Protein 2H3L (pdb70)

Sequence (201 aa):
GSHMGHELAKQEIRVRVEKDPELGFSISGGVGGRGNPFRPDDDGIFVTRVQPEGPASKLLQPGDKIIQANGYSFINIEHGQAVSLLKTFQNTVELIIVREVSSGHELAKQEIRVRVEKDPELGFSISGGVGGRGNPFRPDDDGIFVTRVQPEGPASKLLQPGDKIIQANGYSFINIEHGQAVSLLKTFQNTVELIIVREVS

GO terms:
  GO:0005604 basement membrane (C, TAS)
  GO:0005886 plasma membrane (C, TAS)
  GO:0005515 protein binding (F, IPI)
  GO:0005886 plasma membrane (C, IDA)
  GO:0030054 cell junction (C, IDA)
  GO:0005634 nucleus (C, IDA)
  GO:0005737 cytoplasm (C, IDA)
  GO:0016323 basolateral plasma membrane (C, IDA)
  GO:0030056 hemidesmosome (C, IDA)
  GO:0005176 ErbB-2 class receptor binding (F, TAS)
  GO:0045616 regulation of keratinocyte differentiation (P, IMP)
  GO:0032495 response to muramyl dipeptide (P, IMP)
  GO:0032496 response to lipopolysaccharide (P, IMP)
  GO:0070433 negative regulation of nucleotide-binding oligomerization domain containing 2 signaling pathway (P, IMP)
  GO:0071356 cellular response to tumor necrosis factor (P, IMP)
  GO:0005102 signaling receptor binding (F, IPI)

Radius of gyration: 23.2 Å; Cα contacts (8 Å, |Δi|>4): 445; chains: 2; bounding box: 39×53×65 Å

Structure (mmCIF, N/CA/C/O backbone):
data_2H3L
#
_entry.id   2H3L
#
_cell.length_a   38.864
_cell.length_b   44.032
_cell.length_c   57.265
_cell.angle_alpha   90.00
_cell.angle_beta   106.18
_cell.angle_gamma   90.00
#
_symmetry.space_group_name_H-M   'P 1 21 1'
#
loop_
_entity.id
_entity.type
_entity.pdbx_description
1 polymer 'LAP2 protein'
2 water water
#
loop_
_atom_site.group_PDB
_atom_site.id
_atom_site.type_symbol
_atom_site.label_atom_id
_atom_site.label_alt_id
_atom_site.label_comp_id
_atom_site.label_asym_id
_atom_site.label_entity_id
_atom_site.label_seq_id
_atom_site.pdbx_PDB_ins_code
_atom_site.Cartn_x
_atom_site.Cartn_y
_atom_site.Cartn_z
_atom_site.occupancy
_atom_site.B_iso_or_equiv
_atom_site.auth_seq_id
_atom_site.auth_comp_id
_atom_site.auth_asym_id
_atom_site.auth_atom_id
_atom_site.pdbx_PDB_model_num
ATOM 1 N N . GLY A 1 1 ? -8.269 1.925 5.441 1.00 29.22 1310 GLY A N 1
ATOM 2 C CA . GLY A 1 1 ? -7.893 1.351 6.769 1.00 25.64 1310 GLY A CA 1
ATOM 3 C C . GLY A 1 1 ? -6.698 0.424 6.687 1.00 20.80 1310 GLY A C 1
ATOM 4 O O . GLY A 1 1 ? -6.066 0.299 5.639 1.00 23.37 1310 GLY A O 1
ATOM 5 N N . SER A 1 2 ? -6.385 -0.229 7.800 1.00 17.26 1311 SER A N 1
ATOM 6 C CA . SER A 1 2 ? -5.229 -1.112 7.864 1.00 15.31 1311 SER A CA 1
ATOM 7 C C . SER A 1 2 ? -5.372 -2.332 6.977 1.00 14.64 1311 SER A C 1
ATOM 8 O O . SER A 1 2 ? -4.366 -2.855 6.477 1.00 17.38 1311 SER A O 1
ATOM 11 N N . HIS A 1 3 ? -6.612 -2.790 6.827 1.00 12.88 1312 HIS A N 1
ATOM 12 C CA . HIS A 1 3 ? -6.946 -3.948 6.060 1.00 10.16 1312 HIS A CA 1
ATOM 13 C C . HIS A 1 3 ? -7.817 -3.582 4.834 1.00 12.52 1312 HIS A C 1
ATOM 14 O O . HIS A 1 3 ? -8.703 -2.738 4.946 1.00 14.36 1312 HIS A O 1
ATOM 21 N N . MET A 1 4 ? -7.559 -4.192 3.679 1.00 11.89 1313 MET A N 1
ATOM 22 C CA . MET A 1 4 ? -8.270 -3.894 2.450 1.00 10.66 1313 MET A CA 1
ATOM 23 C C . MET A 1 4 ? -9.650 -4.506 2.438 1.00 8.14 1313 MET A C 1
ATOM 24 O O . MET A 1 4 ? -9.826 -5.719 2.322 1.00 9.17 1313 MET A O 1
ATOM 29 N N . GLY A 1 5 ? -10.652 -3.646 2.558 1.00 8.93 1314 GLY A N 1
ATOM 30 C CA . GLY A 1 5 ? -12.031 -4.079 2.408 1.00 8.77 1314 GLY A CA 1
ATOM 31 C C . GLY A 1 5 ? -12.656 -4.736 3.614 1.00 7.94 1314 GLY A C 1
ATOM 32 O O . GLY A 1 5 ? -13.777 -5.212 3.519 1.00 8.71 1314 GLY A O 1
ATOM 33 N N . HIS A 1 6 ? -11.933 -4.838 4.724 1.00 7.61 1315 HIS A N 1
ATOM 34 C CA . HIS A 1 6 ? -12.495 -5.407 5.919 1.00 7.70 1315 HIS A CA 1
ATOM 35 C C . HIS A 1 6 ? -11.810 -4.790 7.134 1.00 7.47 1315 HIS A C 1
ATOM 36 O O . HIS A 1 6 ? -10.744 -4.179 7.021 1.00 8.00 1315 HIS A O 1
ATOM 43 N N . GLU A 1 7 ? -12.457 -4.935 8.286 1.00 8.27 1316 GLU A N 1
ATOM 44 C CA . GLU A 1 7 ? -11.934 -4.510 9.562 1.00 8.19 1316 GLU A CA 1
ATOM 45 C C . GLU A 1 7 ? -12.008 -5.677 10.516 1.00 7.36 1316 GLU A C 1
ATOM 46 O O . GLU A 1 7 ? -13.041 -6.325 10.627 1.00 8.22 1316 GLU A O 1
ATOM 52 N N . LEU A 1 8 ? -10.900 -5.970 11.185 1.00 8.08 1317 LEU A N 1
ATOM 53 C CA . LEU A 1 8 ? -10.888 -7.040 12.170 1.00 8.98 1317 LEU A CA 1
ATOM 54 C C . LEU A 1 8 ? -11.781 -6.687 13.358 1.00 8.08 1317 LEU A C 1
ATOM 55 O O . LEU A 1 8 ? -11.958 -5.514 13.717 1.00 8.54 1317 LEU A O 1
ATOM 60 N N . ALA A 1 9 ? -12.328 -7.720 13.981 1.00 8.61 1318 ALA A N 1
ATOM 61 C CA . ALA A 1 9 ? -13.000 -7.575 15.269 1.00 8.26 1318 ALA A CA 1
ATOM 62 C C . ALA A 1 9 ? -12.043 -6.967 16.288 1.00 8.79 1318 ALA A C 1
ATOM 63 O O . ALA A 1 9 ? -10.826 -7.152 16.228 1.00 9.36 1318 ALA A O 1
ATOM 65 N N . LYS A 1 10 ? -12.618 -6.279 17.263 1.00 9.42 1319 LYS A N 1
ATOM 66 C CA . LYS A 1 10 ? -11.862 -5.601 18.322 1.00 11.40 1319 LYS A CA 1
ATOM 67 C C . LYS A 1 10 ? -12.389 -6.038 19.674 1.00 10.28 1319 LYS A C 1
ATOM 68 O O . LYS A 1 10 ? -13.611 -6.144 19.866 1.00 13.36 1319 LYS A O 1
ATOM 74 N N . GLN A 1 11 ? -11.485 -6.285 20.617 1.00 9.30 1320 GLN A N 1
ATOM 75 C CA . GLN A 1 11 ? -11.853 -6.551 22.000 1.00 8.92 1320 GLN A CA 1
ATOM 76 C C . GLN A 1 11 ? -11.135 -5.562 22.912 1.00 8.62 1320 GLN A C 1
ATOM 77 O O . GLN A 1 11 ? -9.928 -5.390 22.820 1.00 9.23 1320 GLN A O 1
ATOM 83 N N . GLU A 1 12 ? -11.877 -4.943 23.831 1.00 8.68 1321 GLU A N 1
ATOM 84 C CA . GLU A 1 12 ? -11.285 -4.124 24.883 1.00 9.20 1321 GLU A CA 1
ATOM 85 C C . GLU A 1 12 ? -10.995 -5.050 26.067 1.00 9.16 1321 GLU A C 1
ATOM 86 O O . GLU A 1 12 ? -11.861 -5.825 26.490 1.00 11.40 1321 GLU A O 1
ATOM 92 N N . ILE A 1 13 ? -9.779 -4.969 26.593 1.00 9.90 1322 ILE A N 1
ATOM 93 C CA . ILE A 1 13 ? -9.315 -5.847 27.654 1.00 10.08 1322 ILE A CA 1
ATOM 94 C C . ILE A 1 13 ? -8.627 -4.994 28.708 1.00 11.00 1322 ILE A C 1
ATOM 95 O O . ILE A 1 13 ? -7.857 -4.069 28.395 1.00 11.64 1322 ILE A O 1
ATOM 100 N N . ARG A 1 14 ? -8.888 -5.312 29.977 1.00 11.91 1323 ARG A N 1
ATOM 101 C CA . ARG A 1 14 ? -8.192 -4.697 31.103 1.00 11.90 1323 ARG A CA 1
ATOM 102 C C . ARG A 1 14 ? -7.133 -5.687 31.617 1.00 12.08 1323 ARG A C 1
ATOM 103 O O . ARG A 1 14 ? -7.439 -6.839 31.920 1.00 14.20 1323 ARG A O 1
ATOM 111 N N . VAL A 1 15 ? -5.886 -5.221 31.716 1.00 12.07 1324 VAL A N 1
ATOM 112 C CA . VAL A 1 15 ? -4.779 -6.028 32.262 1.00 13.29 1324 VAL A CA 1
ATOM 113 C C . VAL A 1 15 ? -3.971 -5.193 33.237 1.00 12.85 1324 VAL A C 1
ATOM 114 O O . VAL A 1 15 ? -3.930 -3.973 33.156 1.00 14.43 1324 VAL A O 1
ATOM 118 N N . ARG A 1 16 ? -3.320 -5.881 34.171 1.00 13.20 1325 ARG A N 1
ATOM 119 C CA . ARG A 1 16 ? -2.443 -5.267 35.152 1.00 14.58 1325 ARG A CA 1
ATOM 120 C C . ARG A 1 16 ? -1.041 -5.817 35.016 1.00 15.69 1325 ARG A C 1
ATOM 121 O O . ARG A 1 16 ? -0.808 -6.998 35.229 1.00 21.20 1325 ARG A O 1
ATOM 129 N N . VAL A 1 17 ? -0.108 -4.941 34.678 1.00 14.51 1326 VAL A N 1
ATOM 130 C CA . VAL A 1 17 ? 1.283 -5.306 34.555 1.00 14.55 1326 VAL A CA 1
ATOM 131 C C . VAL A 1 17 ? 1.990 -4.834 35.817 1.00 16.49 1326 VAL A C 1
ATOM 132 O O . VAL A 1 17 ? 1.857 -3.673 36.201 1.00 19.34 1326 VAL A O 1
ATOM 136 N N . GLU A 1 18 ? 2.735 -5.732 36.449 1.00 17.83 1327 GLU A N 1
ATOM 137 C CA . GLU A 1 18 ? 3.518 -5.402 37.634 1.00 20.31 1327 GLU A CA 1
ATOM 138 C C . GLU A 1 18 ? 4.937 -5.073 37.192 1.00 20.70 1327 GLU A C 1
ATOM 139 O O . GLU A 1 18 ? 5.715 -5.983 36.860 1.00 22.06 1327 GLU A O 1
ATOM 145 N N . LYS A 1 19 ? 5.282 -3.785 37.190 1.00 22.55 1328 LYS A N 1
ATOM 146 C CA . LYS A 1 19 ? 6.614 -3.343 36.760 1.00 22.11 1328 LYS A CA 1
ATOM 147 C C . LYS A 1 19 ? 7.679 -3.962 37.670 1.00 23.22 1328 LYS A C 1
ATOM 148 O O . LYS A 1 19 ? 7.476 -4.073 38.875 1.00 26.97 1328 LYS A O 1
ATOM 154 N N . ASP A 1 20 ? 8.810 -4.375 37.098 1.00 23.20 1329 ASP A N 1
ATOM 155 C CA . ASP A 1 20 ? 9.744 -5.232 37.840 1.00 25.63 1329 ASP A CA 1
ATOM 156 C C . ASP A 1 20 ? 11.232 -4.831 37.914 1.00 27.24 1329 ASP A C 1
ATOM 157 O O . ASP A 1 20 ? 12.095 -5.709 37.964 1.00 31.53 1329 ASP A O 1
ATOM 162 N N . PRO A 1 21 ? 11.543 -3.522 37.976 1.00 28.44 1330 PRO A N 1
ATOM 163 C CA . PRO A 1 21 ? 10.720 -2.316 37.971 1.00 27.94 1330 PRO A CA 1
ATOM 164 C C . PRO A 1 21 ? 10.459 -1.732 36.572 1.00 27.12 1330 PRO A C 1
ATOM 165 O O . PRO A 1 21 ? 9.987 -0.605 36.468 1.00 27.60 1330 PRO A O 1
ATOM 169 N N . GLU A 1 22 ? 10.775 -2.476 35.515 1.00 28.00 1331 GLU A N 1
ATOM 170 C CA . GLU A 1 22 ? 10.535 -2.004 34.150 1.00 26.28 1331 GLU A CA 1
ATOM 171 C C . GLU A 1 22 ? 9.189 -2.505 33.642 1.00 23.82 1331 GLU A C 1
ATOM 172 O O . GLU A 1 22 ? 8.597 -3.408 34.231 1.00 21.57 1331 GLU A O 1
ATOM 178 N N . LEU A 1 23 ? 8.717 -1.896 32.555 1.00 22.08 1332 LEU A N 1
ATOM 179 C CA . LEU A 1 23 ? 7.405 -2.204 31.972 1.00 19.48 1332 LEU A CA 1
ATOM 180 C C . LEU A 1 23 ? 7.319 -3.618 31.410 1.00 16.95 1332 LEU A C 1
ATOM 181 O O . LEU A 1 23 ? 6.271 -4.264 31.474 1.00 19.13 1332 LEU A O 1
ATOM 186 N N . GLY A 1 24 ? 8.408 -4.073 30.805 1.00 17.18 1333 GLY A N 1
ATOM 187 C CA . GLY A 1 24 ? 8.410 -5.335 30.087 1.00 16.65 1333 GLY A CA 1
ATOM 188 C C . GLY A 1 24 ? 7.787 -5.281 28.700 1.00 15.64 1333 GLY A C 1
ATOM 189 O O . GLY A 1 24 ? 7.517 -6.320 28.105 1.00 15.27 1333 GLY A O 1
ATOM 190 N N . PHE A 1 25 ? 7.558 -4.077 28.176 1.00 14.75 1334 PHE A N 1
ATOM 191 C CA . PHE A 1 25 ? 7.079 -3.910 26.815 1.00 13.10 1334 PHE A CA 1
ATOM 192 C C . PHE A 1 25 ? 7.507 -2.549 26.308 1.00 13.28 1334 PHE A C 1
ATOM 193 O O . PHE A 1 25 ? 7.852 -1.670 27.097 1.00 14.65 1334 PHE A O 1
ATOM 201 N N . SER A 1 26 ? 7.481 -2.406 24.989 1.00 12.48 1335 SER A N 1
ATOM 202 C CA . SER A 1 26 ? 7.807 -1.165 24.307 1.00 13.24 1335 SER A CA 1
ATOM 203 C C . SER A 1 26 ? 6.579 -0.618 23.587 1.00 11.36 1335 SER A C 1
ATOM 204 O O . SER A 1 26 ? 5.709 -1.388 23.210 1.00 10.84 1335 SER A O 1
ATOM 207 N N . ILE A 1 27 ? 6.546 0.697 23.385 1.00 11.63 1336 ILE A N 1
ATOM 208 C CA . ILE A 1 27 ? 5.463 1.351 22.680 1.00 10.45 1336 ILE A CA 1
ATOM 209 C C . ILE A 1 27 ? 5.977 2.234 21.568 1.00 10.55 1336 ILE A C 1
ATOM 210 O O . ILE A 1 27 ? 7.122 2.708 21.577 1.00 13.87 1336 ILE A O 1
ATOM 215 N N . SER A 1 28 ? 5.084 2.496 20.631 1.00 9.37 1337 SER A N 1
ATOM 216 C CA . SER A 1 28 ? 5.299 3.538 19.645 1.00 10.54 1337 SER A CA 1
ATOM 217 C C . SER A 1 28 ? 3.960 4.162 19.333 1.00 9.90 1337 SER A C 1
ATOM 218 O O . SER A 1 28 ? 2.924 3.550 19.498 1.00 15.06 1337 SER A O 1
ATOM 221 N N . GLY A 1 29 ? 3.973 5.386 18.861 1.00 12.34 1338 GLY A N 1
ATOM 222 C CA . GLY A 1 29 ? 2.772 5.987 18.310 1.00 11.72 1338 GLY A CA 1
ATOM 223 C C . GLY A 1 29 ? 2.643 7.419 18.673 1.00 14.20 1338 GLY A C 1
ATOM 224 O O . GLY A 1 29 ? 3.652 8.113 18.670 1.00 14.30 1338 GLY A O 1
ATOM 225 N N . GLY A 1 30 ? 1.418 7.867 18.958 1.00 12.80 1339 GLY A N 1
ATOM 226 C CA . GLY A 1 30 ? 1.185 9.229 19.410 1.00 14.57 1339 GLY A CA 1
ATOM 227 C C . GLY A 1 30 ? 0.800 10.207 18.321 1.00 13.78 1339 GLY A C 1
ATOM 228 O O . GLY A 1 30 ? 1.146 10.043 17.141 1.00 16.69 1339 GLY A O 1
ATOM 229 N N . VAL A 1 31 ? 0.063 11.238 18.732 1.00 14.01 1340 VAL A N 1
ATOM 230 C CA . VAL A 1 31 ? -0.307 12.315 17.810 1.00 15.18 1340 VAL A CA 1
ATOM 231 C C . VAL A 1 31 ? 0.944 13.023 17.322 1.00 16.93 1340 VAL A C 1
ATOM 232 O O . VAL A 1 31 ? 1.750 13.425 18.151 1.00 19.58 1340 VAL A O 1
ATOM 236 N N . GLY A 1 32 ? 1.113 13.134 15.995 1.00 18.08 1341 GLY A N 1
ATOM 237 C CA . GLY A 1 32 ? 2.328 13.676 15.390 1.00 17.67 1341 GLY A CA 1
ATOM 238 C C . GLY A 1 32 ? 3.548 12.855 15.767 1.00 17.87 1341 GLY A C 1
ATOM 239 O O . GLY A 1 32 ? 4.665 13.374 15.755 1.00 20.66 1341 GLY A O 1
ATOM 240 N N . GLY A 1 33 ? 3.337 11.572 16.072 1.00 15.81 1342 GLY A N 1
ATOM 241 C CA . GLY A 1 33 ? 4.349 10.749 16.772 1.00 16.49 1342 GLY A CA 1
ATOM 242 C C . GLY A 1 33 ? 5.145 9.799 15.875 1.00 15.56 1342 GLY A C 1
ATOM 243 O O . GLY A 1 33 ? 5.229 10.014 14.664 1.00 15.70 1342 GLY A O 1
ATOM 244 N N . ARG A 1 34 ? 5.713 8.735 16.462 1.00 13.81 1343 ARG A N 1
ATOM 245 C CA . ARG A 1 34 ? 6.645 7.809 15.780 1.00 12.69 1343 ARG A CA 1
ATOM 246 C C . ARG A 1 34 ? 6.001 6.741 14.920 1.00 11.00 1343 ARG A C 1
ATOM 247 O O . ARG A 1 34 ? 6.706 5.940 14.292 1.00 10.93 1343 ARG A O 1
ATOM 255 N N . GLY A 1 35 ? 4.677 6.730 14.868 1.00 10.90 1344 GLY A N 1
ATOM 256 C CA . GLY A 1 35 ? 3.975 5.812 13.998 1.00 10.49 1344 GLY A CA 1
ATOM 257 C C . GLY A 1 35 ? 3.884 4.406 14.579 1.00 9.20 1344 GLY A C 1
ATOM 258 O O . GLY A 1 35 ? 4.285 4.138 15.715 1.00 9.92 1344 GLY A O 1
ATOM 259 N N . ASN A 1 36 ? 3.313 3.503 13.801 1.00 8.60 1345 ASN A N 1
ATOM 260 C CA . ASN A 1 36 ? 3.224 2.101 14.223 1.00 8.67 1345 ASN A CA 1
ATOM 261 C C . ASN A 1 36 ? 2.991 1.230 12.984 1.00 8.61 1345 ASN A C 1
ATOM 262 O O . ASN A 1 36 ? 2.461 1.716 11.977 1.00 9.36 1345 ASN A O 1
ATOM 267 N N . PRO A 1 37 ? 3.377 -0.047 13.049 1.00 8.40 1346 PRO A N 1
ATOM 268 C CA . PRO A 1 37 ? 3.251 -0.938 11.897 1.00 8.99 1346 PRO A CA 1
ATOM 269 C C . PRO A 1 37 ? 1.964 -1.747 11.811 1.00 9.32 1346 PRO A C 1
ATOM 270 O O . PRO A 1 37 ? 1.878 -2.664 10.981 1.00 11.07 1346 PRO A O 1
ATOM 274 N N . PHE A 1 38 ? 0.979 -1.422 12.655 1.00 8.85 1347 PHE A N 1
ATOM 275 C CA . PHE A 1 38 ? -0.263 -2.205 12.746 1.00 9.33 1347 PHE A CA 1
ATOM 276 C C . PHE A 1 38 ? -1.425 -1.517 12.042 1.00 9.78 1347 PHE A C 1
ATOM 277 O O . PHE A 1 38 ? -2.073 -2.098 11.170 1.00 11.59 1347 PHE A O 1
ATOM 285 N N . ARG A 1 39 ? -1.677 -0.276 12.447 1.00 10.29 1348 ARG A N 1
ATOM 286 C CA . ARG A 1 39 ? -2.728 0.590 11.925 1.00 10.46 1348 ARG A CA 1
ATOM 287 C C . ARG A 1 39 ? -2.022 1.916 11.652 1.00 10.32 1348 ARG A C 1
ATOM 288 O O . ARG A 1 39 ? -2.048 2.825 12.486 1.00 9.91 1348 ARG A O 1
ATOM 296 N N . PRO A 1 40 ? -1.299 2.006 10.535 1.00 10.70 1349 PRO A N 1
ATOM 297 C CA . PRO A 1 40 ? -0.352 3.113 10.405 1.00 11.10 1349 PRO A CA 1
ATOM 298 C C . PRO A 1 40 ? -0.976 4.501 10.383 1.00 11.19 1349 PRO A C 1
ATOM 299 O O . PRO A 1 40 ? -0.300 5.474 10.709 1.00 12.38 1349 PRO A O 1
ATOM 303 N N . ASP A 1 41 ? -2.254 4.588 10.008 1.00 11.87 1350 ASP A N 1
ATOM 304 C CA . ASP A 1 41 ? -2.972 5.846 9.962 1.00 13.35 1350 ASP A CA 1
ATOM 305 C C . ASP A 1 41 ? -3.692 6.181 11.265 1.00 12.76 1350 ASP A C 1
ATOM 306 O O . ASP A 1 41 ? -4.384 7.181 11.339 1.00 17.74 1350 ASP A O 1
ATOM 311 N N . ASP A 1 42 ? -3.510 5.346 12.284 1.00 11.24 1351 ASP A N 1
ATOM 312 C CA . ASP A 1 42 ? -4.047 5.545 13.635 1.00 11.41 1351 ASP A CA 1
ATOM 313 C C . ASP A 1 42 ? -2.910 6.125 14.480 1.00 10.61 1351 ASP A C 1
ATOM 314 O O . ASP A 1 42 ? -1.850 5.515 14.584 1.00 10.82 1351 ASP A O 1
ATOM 319 N N . ASP A 1 43 ? -3.132 7.314 15.045 1.00 10.96 1352 ASP A N 1
ATOM 320 C CA . ASP A 1 43 ? -2.119 8.006 15.858 1.00 11.03 1352 ASP A CA 1
ATOM 321 C C . ASP A 1 43 ? -2.070 7.564 17.311 1.00 10.77 1352 ASP A C 1
ATOM 322 O O . ASP A 1 43 ? -1.404 8.191 18.128 1.00 11.85 1352 ASP A O 1
ATOM 327 N N . GLY A 1 44 ? -2.713 6.446 17.621 1.00 10.04 1353 GLY A N 1
ATOM 328 C CA . GLY A 1 44 ? -2.683 5.928 18.974 1.00 10.26 1353 GLY A CA 1
ATOM 329 C C . GLY A 1 44 ? -1.337 5.351 19.403 1.00 8.93 1353 GLY A C 1
ATOM 330 O O . GLY A 1 44 ? -0.339 5.349 18.664 1.00 9.55 1353 GLY A O 1
ATOM 331 N N . ILE A 1 45 ? -1.338 4.855 20.632 1.00 8.52 1354 ILE A N 1
ATOM 332 C CA . ILE A 1 45 ? -0.186 4.250 21.267 1.00 8.44 1354 ILE A CA 1
ATOM 333 C C . ILE A 1 45 ? -0.317 2.738 21.157 1.00 7.61 1354 ILE A C 1
ATOM 334 O O . ILE A 1 45 ? -1.310 2.161 21.596 1.00 8.38 1354 ILE A O 1
ATOM 339 N N . PHE A 1 46 ? 0.686 2.103 20.555 1.00 7.58 1355 PHE A N 1
ATOM 340 C CA . PHE A 1 46 ? 0.667 0.661 20.298 1.00 7.75 1355 PHE A CA 1
ATOM 341 C C . PHE A 1 46 ? 1.845 -0.011 20.965 1.00 8.25 1355 PHE A C 1
ATOM 342 O O . PHE A 1 46 ? 2.965 0.512 20.974 1.00 8.82 1355 PHE A O 1
ATOM 350 N N . VAL A 1 47 ? 1.593 -1.220 21.472 1.00 8.31 1356 VAL A N 1
ATOM 351 C CA . VAL A 1 47 ? 2.648 -2.110 21.938 1.00 8.58 1356 VAL A CA 1
ATOM 352 C C . VAL A 1 47 ? 3.399 -2.660 20.736 1.00 8.80 1356 VAL A C 1
ATOM 353 O O . VAL A 1 47 ? 2.810 -3.322 19.874 1.00 9.70 1356 VAL A O 1
ATOM 357 N N . THR A 1 48 ? 4.700 -2.382 20.668 1.00 9.67 1357 THR A N 1
ATOM 358 C CA . THR A 1 48 ? 5.521 -2.851 19.543 1.00 10.40 1357 THR A CA 1
ATOM 359 C C . THR A 1 48 ? 6.320 -4.114 19.855 1.00 11.82 1357 THR A C 1
ATOM 360 O O . THR A 1 48 ? 6.655 -4.874 18.949 1.00 14.99 1357 THR A O 1
ATOM 364 N N . ARG A 1 49 ? 6.628 -4.327 21.129 1.00 12.27 1358 ARG A N 1
ATOM 365 C CA . ARG A 1 49 ? 7.451 -5.455 21.573 1.00 13.58 1358 ARG A CA 1
ATOM 366 C C . ARG A 1 49 ? 7.057 -5.815 22.985 1.00 13.15 1358 ARG A C 1
ATOM 367 O O . ARG A 1 49 ? 6.707 -4.935 23.786 1.00 13.63 1358 ARG A O 1
ATOM 375 N N . VAL A 1 50 ? 7.137 -7.104 23.294 1.00 12.76 1359 VAL A N 1
ATOM 376 C CA . VAL A 1 50 ? 6.903 -7.589 24.641 1.00 13.18 1359 VAL A CA 1
ATOM 377 C C . VAL A 1 50 ? 8.139 -8.396 25.032 1.00 15.22 1359 VAL A C 1
ATOM 378 O O . VAL A 1 50 ? 8.551 -9.283 24.282 1.00 16.38 1359 VAL A O 1
ATOM 382 N N . GLN A 1 51 ? 8.733 -8.058 26.177 1.00 15.08 1360 GLN A N 1
ATOM 383 C CA . GLN A 1 51 ? 9.942 -8.737 26.645 1.00 16.45 1360 GLN A CA 1
ATOM 384 C C . GLN A 1 51 ? 9.598 -10.171 26.963 1.00 16.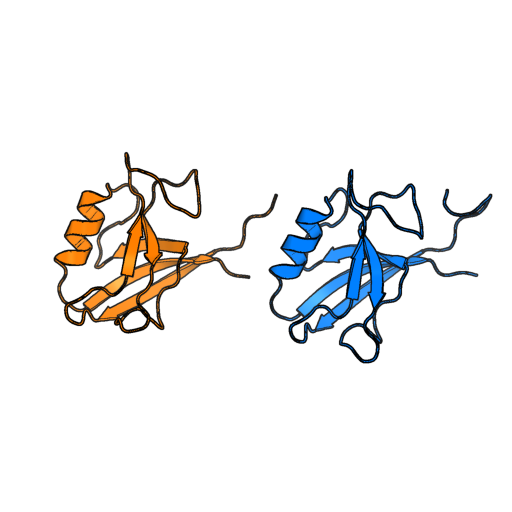95 1360 GLN A C 1
ATOM 385 O O . GLN A 1 51 ? 8.703 -10.424 27.769 1.00 18.44 1360 GLN A O 1
ATOM 391 N N . PRO A 1 52 ? 10.312 -11.130 26.338 1.00 18.54 1361 PRO A N 1
ATOM 392 C CA . PRO A 1 52 ? 10.034 -12.527 26.645 1.00 18.81 1361 PRO A CA 1
ATOM 393 C C . PRO A 1 52 ? 10.364 -12.805 28.109 1.00 17.55 1361 PRO A C 1
ATOM 394 O O . PRO A 1 52 ? 11.321 -12.250 28.654 1.00 18.55 1361 PRO A O 1
ATOM 398 N N . GLU A 1 53 ? 9.543 -13.637 28.742 1.00 20.01 1362 GLU A N 1
ATOM 399 C CA . GLU A 1 53 ? 9.699 -13.991 30.149 1.00 21.17 1362 GLU A CA 1
ATOM 400 C C . GLU A 1 53 ? 9.773 -12.761 31.051 1.00 22.67 1362 GLU A C 1
ATOM 401 O O . GLU A 1 53 ? 10.536 -12.735 32.012 1.00 28.08 1362 GLU A O 1
ATOM 407 N N . GLY A 1 54 ? 8.995 -11.736 30.714 1.00 19.69 1363 GLY A N 1
ATOM 408 C CA . GLY A 1 54 ? 8.903 -10.502 31.498 1.00 19.11 1363 GLY A CA 1
ATOM 409 C C . GLY A 1 54 ? 7.495 -10.301 32.047 1.00 19.45 1363 GLY A C 1
ATOM 410 O O . GLY A 1 54 ? 6.611 -11.131 31.832 1.00 18.05 1363 GLY A O 1
ATOM 411 N N . PRO A 1 55 ? 7.265 -9.186 32.756 1.00 18.97 1364 PRO A N 1
ATOM 412 C CA . PRO A 1 55 ? 5.989 -9.014 33.459 1.00 18.74 1364 PRO A CA 1
ATOM 413 C C . PRO A 1 55 ? 4.749 -8.837 32.555 1.00 16.92 1364 PRO A C 1
ATOM 414 O O . PRO A 1 55 ? 3.630 -8.970 33.033 1.00 19.24 1364 PRO A O 1
ATOM 418 N N . ALA A 1 56 ? 4.936 -8.589 31.264 1.00 15.43 1365 ALA A N 1
ATOM 419 C CA . ALA A 1 56 ? 3.801 -8.461 30.347 1.00 15.18 1365 ALA A CA 1
ATOM 420 C C . ALA A 1 56 ? 3.635 -9.666 29.408 1.00 14.61 1365 ALA A C 1
ATOM 421 O O . ALA A 1 56 ? 2.723 -9.676 28.583 1.00 13.92 1365 ALA A O 1
ATOM 423 N N . SER A 1 57 ? 4.495 -10.678 29.539 1.00 15.14 1366 SER A N 1
ATOM 424 C CA . SER A 1 57 ? 4.535 -11.794 28.584 1.00 16.21 1366 SER A CA 1
ATOM 425 C C . SER A 1 57 ? 3.237 -12.566 28.455 1.00 18.60 1366 SER A C 1
ATOM 426 O O . SER A 1 57 ? 2.931 -13.090 27.380 1.00 21.23 1366 SER A O 1
ATOM 429 N N . LYS A 1 58 ? 2.479 -12.661 29.538 1.00 18.91 1367 LYS A N 1
ATOM 430 C CA . LYS A 1 58 ? 1.217 -13.391 29.491 1.00 19.20 1367 LYS A CA 1
ATOM 431 C C . LYS A 1 58 ? 0.023 -12.487 29.261 1.00 17.41 1367 LYS A C 1
ATOM 432 O O . LYS A 1 58 ? -1.102 -12.969 29.185 1.00 20.37 1367 LYS A O 1
ATOM 438 N N . LEU A 1 59 ? 0.269 -11.188 29.156 1.00 14.72 1368 LEU A N 1
ATOM 439 C CA . LEU A 1 59 ? -0.799 -10.195 29.211 1.00 13.74 1368 LEU A CA 1
ATOM 440 C C . LEU A 1 59 ? -0.963 -9.392 27.930 1.00 12.18 1368 LEU A C 1
ATOM 441 O O . LEU A 1 59 ? -2.094 -9.124 27.514 1.00 13.78 1368 LEU A O 1
ATOM 446 N N . LEU A 1 60 ? 0.152 -8.941 27.350 1.00 11.51 1369 LEU A N 1
ATOM 447 C CA . LEU A 1 60 ? 0.152 -8.077 26.178 1.00 10.69 1369 LEU A CA 1
ATOM 448 C C . LEU A 1 60 ? 0.727 -8.807 24.972 1.00 10.86 1369 LEU A C 1
ATOM 449 O O . LEU A 1 60 ? 1.492 -9.769 25.090 1.00 11.97 1369 LEU A O 1
ATOM 454 N N . GLN A 1 61 ? 0.369 -8.278 23.807 1.00 10.07 1370 GLN A N 1
ATOM 455 C CA . GLN A 1 61 ? 0.878 -8.757 22.538 1.00 10.77 1370 GLN A CA 1
ATOM 456 C C . GLN A 1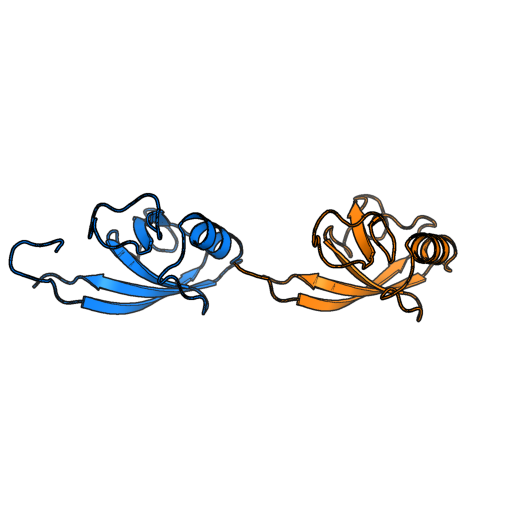 61 ? 1.204 -7.576 21.635 1.00 10.14 1370 GLN A C 1
ATOM 457 O O . GLN A 1 61 ? 0.531 -6.542 21.696 1.00 9.48 1370 GLN A O 1
ATOM 463 N N . PRO A 1 62 ? 2.195 -7.739 20.745 1.00 10.64 1371 PRO A N 1
ATOM 464 C CA . PRO A 1 62 ? 2.422 -6.704 19.755 1.00 9.75 1371 PRO A CA 1
ATOM 465 C C . PRO A 1 62 ? 1.132 -6.383 19.014 1.00 9.36 1371 PRO A C 1
ATOM 466 O O . PRO A 1 62 ? 0.346 -7.277 18.683 1.00 9.82 1371 PRO A O 1
ATOM 470 N N . GLY A 1 63 ? 0.908 -5.095 18.810 1.00 8.52 1372 GLY A N 1
ATOM 471 C CA . GLY A 1 63 ? -0.276 -4.625 18.142 1.00 8.68 1372 GLY A CA 1
ATOM 472 C C . GLY A 1 63 ? -1.375 -4.138 19.043 1.00 8.03 1372 GLY A C 1
ATOM 473 O O . GLY A 1 63 ? -2.316 -3.491 18.584 1.00 8.80 1372 GLY A O 1
ATOM 474 N N . ASP A 1 64 ? -1.294 -4.446 20.336 1.00 8.15 1373 ASP A N 1
ATOM 475 C CA . ASP A 1 64 ? -2.307 -3.974 21.276 1.00 7.53 1373 ASP A CA 1
ATOM 476 C C . ASP A 1 64 ? -2.248 -2.441 21.301 1.00 7.61 1373 ASP A C 1
ATOM 477 O O . ASP A 1 64 ? -1.168 -1.848 21.379 1.00 8.88 1373 ASP A O 1
ATOM 482 N N . LYS A 1 65 ? -3.416 -1.805 21.305 1.00 7.47 1374 LYS A N 1
ATOM 483 C CA . LYS A 1 65 ? -3.503 -0.351 21.382 1.00 7.25 1374 LYS A CA 1
ATOM 484 C C . LYS A 1 65 ? -3.859 0.028 22.813 1.00 7.59 1374 LYS A C 1
ATOM 485 O O . LYS A 1 65 ? -4.872 -0.432 23.338 1.00 8.92 1374 LYS A O 1
ATOM 491 N N . ILE A 1 66 ? -3.036 0.850 23.448 1.00 7.88 1375 ILE A N 1
ATOM 492 C CA . ILE A 1 66 ? -3.310 1.277 24.822 1.00 8.01 1375 ILE A CA 1
ATOM 493 C C . ILE A 1 66 ? -4.207 2.502 24.766 1.00 8.06 1375 ILE A C 1
ATOM 494 O O . ILE A 1 66 ? -3.791 3.543 24.239 1.00 9.12 1375 ILE A O 1
ATOM 499 N N . ILE A 1 67 ? -5.399 2.398 25.355 1.00 8.46 1376 ILE A N 1
ATOM 500 C CA . ILE A 1 67 ? -6.311 3.537 25.408 1.00 9.13 1376 ILE A CA 1
ATOM 501 C C . ILE A 1 67 ? -6.391 4.206 26.766 1.00 9.33 1376 ILE A C 1
ATOM 502 O O . ILE A 1 67 ? -6.817 5.353 26.836 1.00 10.58 1376 ILE A O 1
ATOM 507 N N . GLN A 1 68 ? -5.930 3.538 27.824 1.00 9.48 1377 GLN A N 1
ATOM 508 C CA . GLN A 1 68 ? -5.927 4.127 29.161 1.00 9.89 1377 GLN A CA 1
ATOM 509 C C . GLN A 1 68 ? -4.839 3.417 29.970 1.00 9.33 1377 GLN A C 1
ATOM 510 O O . GLN A 1 68 ? -4.632 2.214 29.818 1.00 9.47 1377 GLN A O 1
ATOM 516 N N . ALA A 1 69 ? -4.160 4.166 30.839 1.00 9.99 1378 ALA A N 1
ATOM 517 C CA . ALA A 1 69 ? -3.139 3.593 31.733 1.00 10.93 1378 ALA A CA 1
ATOM 518 C C . ALA A 1 69 ? -3.257 4.278 33.070 1.00 11.46 1378 ALA A C 1
ATOM 519 O O . ALA A 1 69 ? -3.133 5.503 33.156 1.00 13.15 1378 ALA A O 1
ATOM 521 N N . ASN A 1 70 ? -3.505 3.499 34.112 1.00 12.50 1379 ASN A N 1
ATOM 522 C CA . ASN A 1 70 ? -3.705 4.040 35.456 1.00 14.32 1379 ASN A CA 1
ATOM 523 C C . ASN A 1 70 ? -4.626 5.256 35.487 1.00 13.88 1379 ASN A C 1
ATOM 524 O O . ASN A 1 70 ? -4.391 6.213 36.225 1.00 15.74 1379 ASN A O 1
ATOM 529 N N . GLY A 1 71 ? -5.712 5.190 34.729 1.00 14.21 1380 GLY A N 1
ATOM 530 C CA . GLY A 1 71 ? -6.737 6.233 34.729 1.00 15.14 1380 GLY A CA 1
ATOM 531 C C . GLY A 1 71 ? -6.452 7.444 33.869 1.00 15.24 1380 GLY A C 1
ATOM 532 O O . GLY A 1 71 ? -7.279 8.360 33.806 1.00 15.57 1380 GLY A O 1
ATOM 533 N N . TYR A 1 72 ? -5.299 7.456 33.215 1.00 14.66 1381 TYR A N 1
ATOM 534 C CA . TYR A 1 72 ? -4.935 8.496 32.272 1.00 13.31 1381 TYR A CA 1
ATOM 535 C C . TYR A 1 72 ? -5.344 8.074 30.873 1.00 12.88 1381 TYR A C 1
ATOM 536 O O . TYR A 1 72 ? -5.088 6.944 30.461 1.00 11.39 1381 TYR A O 1
ATOM 545 N N . SER A 1 73 ? -5.912 9.002 30.109 1.00 13.81 1382 SER A N 1
ATOM 546 C CA . SER A 1 73 ? -6.251 8.718 28.694 1.00 13.51 1382 SER A CA 1
ATOM 547 C C . SER A 1 73 ? -5.036 8.735 27.782 1.00 13.12 1382 SER A C 1
ATOM 548 O O . SER A 1 73 ? -4.232 9.676 27.827 1.00 14.54 1382 SER A O 1
ATOM 551 N N . PHE A 1 74 ? -4.942 7.700 26.953 1.00 14.53 1383 PHE A N 1
ATOM 552 C CA . PHE A 1 74 ? -3.895 7.582 25.927 1.00 13.49 1383 PHE A CA 1
ATOM 553 C C . PHE A 1 74 ? -4.477 7.845 24.543 1.00 12.63 1383 PHE A C 1
ATOM 554 O O . PHE A 1 74 ? -3.834 7.592 23.533 1.00 14.40 1383 PHE A O 1
ATOM 562 N N . ILE A 1 75 ? -5.671 8.432 24.498 1.00 14.69 1384 ILE A N 1
ATOM 563 C CA . ILE A 1 75 ? -6.285 8.811 23.219 1.00 15.18 1384 ILE A CA 1
ATOM 564 C C . ILE A 1 75 ? -5.966 10.292 22.947 1.00 16.10 1384 ILE A C 1
ATOM 565 O O . ILE A 1 75 ? -6.174 11.131 23.768 1.00 15.48 1384 ILE A O 1
ATOM 570 N N . ASN A 1 76 ? -5.485 10.637 21.769 1.00 17.37 1385 ASN A N 1
ATOM 571 C CA . ASN A 1 76 ? -4.945 12.008 21.432 1.00 13.73 1385 ASN A CA 1
ATOM 572 C C . ASN A 1 76 ? -3.709 12.392 22.222 1.00 12.39 1385 ASN A C 1
ATOM 573 O O . ASN A 1 76 ? -3.300 13.524 22.217 1.00 20.42 1385 ASN A O 1
ATOM 578 N N . ILE A 1 77 ? -3.049 11.418 22.802 1.00 12.15 1386 ILE A N 1
ATOM 579 C CA . ILE A 1 77 ? -1.841 11.669 23.557 1.00 12.27 1386 ILE A CA 1
ATOM 580 C C . ILE A 1 77 ? -0.635 11.661 22.579 1.00 13.73 1386 ILE A C 1
ATOM 581 O O . ILE A 1 77 ? -0.670 11.013 21.537 1.00 14.89 1386 ILE A O 1
ATOM 586 N N . GLU A 1 78 ? 0.411 12.394 22.934 1.00 15.26 1387 GLU A N 1
ATOM 587 C CA . GLU A 1 78 ? 1.661 12.396 22.188 1.00 15.64 1387 GLU A CA 1
ATOM 588 C C . GLU A 1 78 ? 2.566 11.280 22.700 1.00 14.60 1387 GLU A C 1
ATOM 589 O O . GLU A 1 78 ? 2.415 10.802 23.820 1.00 16.68 1387 GLU A O 1
ATOM 595 N N . HIS A 1 79 ? 3.535 10.905 21.889 1.00 14.56 1388 HIS A N 1
ATOM 596 C CA . HIS A 1 79 ? 4.446 9.838 22.234 1.00 16.19 1388 HIS A CA 1
ATOM 597 C C . HIS A 1 79 ? 5.175 10.185 23.528 1.00 17.26 1388 HIS A C 1
ATOM 598 O O . HIS A 1 79 ? 5.197 9.387 24.443 1.00 18.35 1388 HIS A O 1
ATOM 605 N N . GLY A 1 80 ? 5.771 11.372 23.605 1.00 19.07 1389 GLY A N 1
ATOM 606 C CA . GLY A 1 80 ? 6.550 11.753 24.785 1.00 17.95 1389 GLY A CA 1
ATOM 607 C C . GLY A 1 80 ? 5.746 11.761 26.076 1.00 16.04 1389 GLY A C 1
ATOM 608 O O . GLY A 1 80 ? 6.228 11.344 27.127 1.00 16.30 1389 GLY A O 1
ATOM 609 N N . GLN A 1 81 ? 4.514 12.256 26.002 1.00 16.36 1390 GLN A N 1
ATOM 610 C CA . GLN A 1 81 ? 3.598 12.272 27.145 1.00 16.32 1390 GLN A CA 1
ATOM 611 C C . GLN A 1 81 ? 3.293 10.844 27.633 1.00 14.23 1390 GLN A C 1
ATOM 612 O O . GLN A 1 81 ? 3.263 10.569 28.836 1.00 15.49 1390 GLN A O 1
ATOM 618 N N . ALA A 1 82 ? 3.042 9.946 26.691 1.00 13.09 1391 ALA A N 1
ATOM 619 C CA . ALA A 1 82 ? 2.772 8.546 27.033 1.00 12.58 1391 ALA A CA 1
ATOM 620 C C . ALA A 1 82 ? 3.991 7.908 27.681 1.00 12.85 1391 ALA A C 1
ATOM 621 O O . ALA A 1 82 ? 3.870 7.239 28.693 1.00 13.78 1391 ALA A O 1
ATOM 623 N N . VAL A 1 83 ? 5.165 8.117 27.094 1.00 13.68 1392 VAL A N 1
ATOM 624 C CA . VAL A 1 83 ? 6.393 7.561 27.663 1.00 14.53 1392 VAL A CA 1
ATOM 625 C C . VAL A 1 83 ? 6.628 8.123 29.082 1.00 15.15 1392 VAL A C 1
ATOM 626 O O . VAL A 1 83 ? 6.939 7.370 30.012 1.00 17.39 1392 VAL A O 1
ATOM 630 N N . SER A 1 84 ? 6.483 9.438 29.227 1.00 15.06 1393 SER A N 1
ATOM 631 C CA . SER A 1 84 ? 6.706 10.112 30.514 1.00 16.14 1393 SER A CA 1
ATOM 632 C C . SER A 1 84 ? 5.750 9.602 31.572 1.00 16.24 1393 SER A C 1
ATOM 633 O O . SER A 1 84 ? 6.153 9.319 32.696 1.00 19.62 1393 SER A O 1
ATOM 636 N N . LEU A 1 85 ? 4.483 9.454 31.204 1.00 17.28 1394 LEU A N 1
ATOM 637 C CA . LEU A 1 85 ? 3.501 8.955 32.143 1.00 17.35 1394 LEU A CA 1
ATOM 638 C C . LEU A 1 85 ? 3.810 7.536 32.579 1.00 17.45 1394 LEU A C 1
ATOM 639 O O . LEU A 1 85 ? 3.811 7.236 33.775 1.00 20.22 1394 LEU A O 1
ATOM 644 N N . LEU A 1 86 ? 4.067 6.650 31.619 1.00 17.54 1395 LEU A N 1
ATOM 645 C CA . LEU A 1 86 ? 4.403 5.273 31.963 1.00 18.58 1395 LEU A CA 1
ATOM 646 C C . LEU A 1 86 ? 5.614 5.222 32.898 1.00 18.67 1395 LEU A C 1
ATOM 647 O O . LEU A 1 86 ? 5.655 4.391 33.805 1.00 24.39 1395 LEU A O 1
ATOM 652 N N . LYS A 1 87 ? 6.567 6.125 32.688 1.00 18.73 1396 LYS A N 1
ATOM 653 C CA . LYS A 1 87 ? 7.763 6.189 33.526 1.00 19.55 1396 LYS A CA 1
ATOM 654 C C . LYS A 1 87 ? 7.430 6.586 34.964 1.00 18.65 1396 LYS A C 1
ATOM 655 O O . LYS A 1 87 ? 8.039 6.068 35.906 1.00 21.34 1396 LYS A O 1
ATOM 661 N N . THR A 1 88 ? 6.480 7.498 35.154 1.00 19.56 1397 THR A N 1
ATOM 662 C CA . THR A 1 88 ? 6.152 7.949 36.510 1.00 19.32 1397 THR A CA 1
ATOM 663 C C . THR A 1 88 ? 5.547 6.826 37.343 1.00 19.86 1397 THR A C 1
ATOM 664 O O . THR A 1 88 ? 5.644 6.848 38.565 1.00 25.93 1397 THR A O 1
ATOM 668 N N . PHE A 1 89 ? 4.934 5.845 36.678 1.00 18.91 1398 PHE A N 1
ATOM 669 C CA . PHE A 1 89 ? 4.264 4.766 37.382 1.00 19.69 1398 PHE A CA 1
ATOM 670 C C . PHE A 1 89 ? 5.277 3.858 38.115 1.00 21.60 1398 PHE A C 1
ATOM 671 O O . PHE A 1 89 ? 6.199 3.310 37.505 1.00 23.06 1398 PHE A O 1
ATOM 679 N N . GLN A 1 90 ? 5.065 3.657 39.410 1.00 25.78 1399 GLN A N 1
ATOM 680 C CA . GLN A 1 90 ? 6.059 2.980 40.254 1.00 27.35 1399 GLN A CA 1
ATOM 681 C C . GLN A 1 90 ? 6.005 1.441 40.233 1.00 29.23 1399 GLN A C 1
ATOM 682 O O . GLN A 1 90 ? 7.052 0.778 40.163 1.00 32.89 1399 GLN A O 1
ATOM 688 N N . ASN A 1 91 ? 4.800 0.878 40.316 1.00 26.27 1400 ASN A N 1
ATOM 689 C CA . ASN A 1 91 ? 4.625 -0.578 40.384 1.00 25.41 1400 ASN A CA 1
ATOM 690 C C . ASN A 1 91 ? 3.552 -1.090 39.422 1.00 22.16 1400 ASN A C 1
ATOM 691 O O . ASN A 1 91 ? 3.870 -1.445 38.286 1.00 25.39 1400 ASN A O 1
ATOM 696 N N . THR A 1 92 ? 2.289 -1.135 39.838 1.00 20.45 1401 THR A N 1
ATOM 697 C CA . THR A 1 92 ? 1.262 -1.690 38.971 1.00 17.65 1401 THR A CA 1
ATOM 698 C C . THR A 1 92 ? 0.804 -0.671 37.944 1.00 16.70 1401 THR A C 1
ATOM 699 O O . THR A 1 92 ? 0.630 0.513 38.241 1.00 19.19 1401 THR A O 1
ATOM 703 N N . VAL A 1 93 ? 0.634 -1.154 36.723 1.00 14.85 1402 VAL A N 1
ATOM 704 C CA . VAL A 1 93 ? 0.073 -0.362 35.651 1.00 15.92 1402 VAL A CA 1
ATOM 705 C C . VAL A 1 93 ? -1.153 -1.104 35.140 1.00 13.46 1402 VAL A C 1
ATOM 706 O O . VAL A 1 93 ? -1.044 -2.204 34.589 1.00 14.82 1402 VAL A O 1
ATOM 710 N N . GLU A 1 94 ? -2.321 -0.510 35.374 1.00 12.41 1403 GLU A N 1
ATOM 711 C CA . GLU A 1 94 ? -3.564 -1.051 34.869 1.00 12.25 1403 GLU A CA 1
ATOM 712 C C . GLU A 1 94 ? -3.838 -0.436 33.507 1.00 11.22 1403 GLU A C 1
ATOM 713 O O . GLU A 1 94 ? -4.052 0.774 33.384 1.00 12.66 1403 GLU A O 1
ATOM 719 N N . LEU A 1 95 ? -3.813 -1.272 32.477 1.00 10.05 1404 LEU A N 1
ATOM 720 C CA . LEU A 1 95 ? -4.006 -0.840 31.114 1.00 9.72 1404 LEU A CA 1
ATOM 721 C C . LEU A 1 95 ? -5.369 -1.263 30.635 1.00 10.15 1404 LEU A C 1
ATOM 722 O O . LEU A 1 95 ? -5.819 -2.368 30.914 1.00 12.64 1404 LEU A O 1
ATOM 727 N N . ILE A 1 96 ? -6.002 -0.393 29.855 1.00 9.58 1405 ILE A N 1
ATOM 728 C CA . ILE A 1 96 ? -7.125 -0.772 29.002 1.00 9.32 1405 ILE A CA 1
ATOM 729 C C . ILE A 1 96 ? -6.555 -0.760 27.593 1.00 8.65 1405 ILE A C 1
ATOM 730 O O . ILE A 1 96 ? -6.020 0.257 27.135 1.00 8.96 1405 ILE A O 1
ATOM 735 N N . ILE A 1 97 ? -6.638 -1.919 26.942 1.00 8.95 1406 ILE A N 1
ATOM 736 C CA . ILE A 1 97 ? -6.139 -2.094 25.584 1.00 8.62 1406 ILE A CA 1
ATOM 737 C C . ILE A 1 97 ? -7.282 -2.463 24.651 1.00 8.66 1406 ILE A C 1
ATOM 738 O O . ILE A 1 97 ? -8.300 -3.033 25.072 1.00 9.82 1406 ILE A O 1
ATOM 743 N N . VAL A 1 98 ? -7.055 -2.188 23.369 1.00 8.60 1407 VAL A N 1
ATOM 744 C CA . VAL A 1 98 ? -7.899 -2.693 22.293 1.00 9.24 1407 VAL A CA 1
ATOM 745 C C . VAL A 1 98 ? -7.030 -3.646 21.480 1.00 8.56 1407 VAL A C 1
ATOM 746 O O . VAL A 1 98 ? -5.981 -3.248 20.950 1.00 9.53 1407 VAL A O 1
ATOM 750 N N . ARG A 1 99 ? -7.485 -4.889 21.403 1.00 8.80 1408 ARG A N 1
ATOM 751 C CA . ARG A 1 99 ? -6.788 -5.945 20.692 1.00 8.97 1408 ARG A CA 1
ATOM 752 C C . ARG A 1 99 ? -7.627 -6.363 19.501 1.00 9.07 1408 ARG A C 1
ATOM 753 O O . ARG A 1 99 ? -8.821 -6.625 19.647 1.00 10.13 1408 ARG A O 1
ATOM 761 N N . GLU A 1 100 ? -7.033 -6.395 18.310 1.00 9.61 1409 GLU A N 1
ATOM 762 C CA . GLU A 1 100 ? -7.731 -6.902 17.130 1.00 9.86 1409 GLU A CA 1
ATOM 763 C C . GLU A 1 100 ? -7.630 -8.417 17.161 1.00 9.79 1409 GLU A C 1
ATOM 764 O O . GLU A 1 100 ? -6.579 -8.986 17.439 1.00 12.15 1409 GLU A O 1
ATOM 770 N N . VAL A 1 101 ? -8.754 -9.055 16.874 1.00 8.91 1410 VAL A N 1
ATOM 771 C CA . VAL A 1 101 ? -8.876 -10.497 16.929 1.00 9.90 1410 VAL A CA 1
ATOM 772 C C . VAL A 1 101 ? -9.301 -10.989 15.552 1.00 9.45 1410 VAL A C 1
ATOM 773 O O . VAL A 1 101 ? -10.426 -10.803 15.136 1.00 13.27 1410 VAL A O 1
ATOM 777 N N . SER A 1 102 ? -8.389 -11.625 14.847 1.00 12.21 1411 SER A N 1
ATOM 778 C CA . SER A 1 102 ? -8.726 -12.216 13.564 1.00 12.44 1411 SER A CA 1
ATOM 779 C C . SER A 1 102 ? -9.653 -13.383 13.766 1.00 11.55 1411 SER A C 1
ATOM 780 O O . SER A 1 102 ? -9.621 -14.099 14.760 1.00 15.86 1411 SER A O 1
ATOM 783 N N . SER A 1 103 ? -10.469 -13.523 12.731 1.00 14.01 1412 SER A N 1
ATOM 784 C CA . SER A 1 103 ? -11.610 -14.364 12.617 1.00 16.02 1412 SER A CA 1
ATOM 785 C C . SER A 1 103 ? -11.135 -15.740 12.197 1.00 20.28 1412 SER A C 1
ATOM 786 O O . SER A 1 103 ? -9.974 -15.976 11.792 1.00 24.32 1412 SER A O 1
ATOM 790 N N . GLY B 1 5 ? 1.762 18.263 29.963 1.00 23.35 1314 GLY B N 1
ATOM 791 C CA . GLY B 1 5 ? 0.318 17.877 29.970 1.00 21.84 1314 GLY B CA 1
ATOM 792 C C . GLY B 1 5 ? -0.142 17.023 31.140 1.00 18.81 1314 GLY B C 1
ATOM 793 O O . GLY B 1 5 ? -1.238 16.447 31.081 1.00 19.70 1314 GLY B O 1
ATOM 794 N N . HIS B 1 6 ? 0.675 16.970 32.201 1.00 17.71 1315 HIS B N 1
ATOM 795 C CA . HIS B 1 6 ? 0.429 16.132 33.364 1.00 17.72 1315 HIS B CA 1
ATOM 796 C C . HIS B 1 6 ? 1.055 16.778 34.579 1.00 17.70 1315 HIS B C 1
ATOM 797 O O . HIS B 1 6 ? 2.190 17.245 34.518 1.00 20.69 1315 HIS B O 1
ATOM 804 N N . GLU B 1 7 ? 0.316 16.831 35.677 1.00 13.25 1316 GLU B N 1
ATOM 805 C CA . GLU B 1 7 ? 0.867 17.264 36.954 1.00 13.52 1316 GLU B CA 1
ATOM 806 C C . GLU B 1 7 ? 0.672 16.139 37.937 1.00 10.59 1316 GLU B C 1
ATOM 807 O O . GLU B 1 7 ? -0.421 15.587 38.054 1.00 11.07 1316 GLU B O 1
ATOM 813 N N . LEU B 1 8 ? 1.750 15.770 38.624 1.00 11.31 1317 LEU B N 1
ATOM 814 C CA . LEU B 1 8 ? 1.680 14.738 39.620 1.00 10.16 1317 LEU B CA 1
ATOM 815 C C . LEU B 1 8 ? 0.789 15.149 40.780 1.00 8.45 1317 LEU B C 1
ATOM 816 O O . LEU B 1 8 ? 0.673 16.332 41.110 1.00 9.33 1317 LEU B O 1
ATOM 821 N N . ALA B 1 9 ? 0.196 14.162 41.434 1.00 8.24 1318 ALA B N 1
ATOM 822 C CA . ALA B 1 9 ? -0.422 14.355 42.725 1.00 7.60 1318 ALA B CA 1
ATOM 823 C C . ALA B 1 9 ? 0.605 14.873 43.725 1.00 7.81 1318 ALA B C 1
ATOM 824 O O . ALA B 1 9 ? 1.813 14.669 43.567 1.00 8.46 1318 ALA B O 1
ATOM 826 N N . LYS B 1 10 ? 0.102 15.487 44.785 1.00 8.16 1319 LYS B N 1
ATOM 827 C CA . LYS B 1 10 ? 0.968 16.014 45.832 1.00 8.89 1319 LYS B CA 1
ATOM 828 C C . LYS B 1 10 ? 0.282 15.832 47.175 1.00 8.21 1319 LYS B C 1
ATOM 829 O O . LYS B 1 10 ? -0.961 15.806 47.256 1.00 11.35 1319 LYS B O 1
ATOM 835 N N . GLN B 1 11 ? 1.077 15.728 48.233 1.00 6.76 1320 GLN B N 1
ATOM 836 C CA . GLN B 1 11 ? 0.517 15.609 49.574 1.00 6.49 1320 GLN B CA 1
ATOM 837 C C . GLN B 1 11 ? 1.336 16.416 50.570 1.00 6.51 1320 GLN B C 1
ATOM 838 O O . GLN B 1 11 ? 2.550 16.609 50.391 1.00 6.98 1320 GLN B O 1
ATOM 844 N N . GLU B 1 12 ? 0.682 16.816 51.649 1.00 6.42 1321 GLU B N 1
ATOM 845 C CA . GLU B 1 12 ? 1.333 17.521 52.755 1.00 6.97 1321 GLU B CA 1
ATOM 846 C C . GLU B 1 12 ? 1.851 16.525 53.782 1.00 7.38 1321 GLU B C 1
ATOM 847 O O . GLU B 1 12 ? 1.105 15.667 54.249 1.00 10.27 1321 GLU B O 1
ATOM 853 N N . ILE B 1 13 ? 3.105 16.689 54.192 1.00 6.65 1322 ILE B N 1
ATOM 854 C CA . ILE B 1 13 ? 3.732 15.782 55.155 1.00 6.90 1322 ILE B CA 1
ATOM 855 C C . ILE B 1 13 ? 4.488 16.640 56.173 1.00 6.45 1322 ILE B C 1
ATOM 856 O O . ILE B 1 13 ? 5.190 17.589 55.822 1.00 7.13 1322 ILE B O 1
ATOM 861 N N . ARG B 1 14 ? 4.386 16.270 57.447 1.00 6.53 1323 ARG B N 1
ATOM 862 C CA . ARG B 1 14 ? 5.207 16.864 58.489 1.00 7.02 1323 ARG B CA 1
ATOM 863 C C . ARG B 1 14 ? 6.587 16.191 58.482 1.00 7.36 1323 ARG B C 1
ATOM 864 O O . ARG B 1 14 ? 6.695 14.967 58.438 1.00 9.16 1323 ARG B O 1
ATOM 872 N N . VAL B 1 15 ? 7.633 17.017 58.518 1.00 7.45 1324 VAL B N 1
ATOM 873 C CA . VAL B 1 15 ? 9.022 16.540 58.502 1.00 8.55 1324 VAL B CA 1
ATOM 874 C C . VAL B 1 15 ? 9.761 17.231 59.631 1.00 8.43 1324 VAL B C 1
ATOM 875 O O . VAL B 1 15 ? 9.774 18.442 59.688 1.00 11.07 1324 VAL B O 1
ATOM 879 N N . ARG B 1 16 ? 10.392 16.462 60.518 1.00 8.98 1325 ARG B N 1
ATOM 880 C CA . ARG B 1 16 ? 11.186 17.035 61.607 1.00 9.83 1325 ARG B CA 1
ATOM 881 C C . ARG B 1 16 ? 12.663 16.841 61.327 1.00 10.36 1325 ARG B C 1
ATOM 882 O O . ARG B 1 16 ? 13.125 15.718 61.207 1.00 13.81 1325 ARG B O 1
ATOM 890 N N . VAL B 1 17 ? 13.384 17.945 61.195 1.00 10.38 1326 VAL B N 1
ATOM 891 C CA . VAL B 1 17 ? 14.824 17.928 60.944 1.00 11.47 1326 VAL B CA 1
ATOM 892 C C . VAL B 1 17 ? 15.523 18.479 62.185 1.00 12.30 1326 VAL B C 1
ATOM 893 O O . VAL B 1 17 ? 15.187 19.556 62.655 1.00 13.40 1326 VAL B O 1
ATOM 897 N N . GLU B 1 18 ? 16.490 17.730 62.711 1.00 11.45 1327 GLU B N 1
ATOM 898 C CA . GLU B 1 18 ? 17.251 18.149 63.892 1.00 12.05 1327 GLU B CA 1
ATOM 899 C C . GLU B 1 18 ? 18.558 18.764 63.404 1.00 11.69 1327 GLU B C 1
ATOM 900 O O . GLU B 1 18 ? 19.460 18.036 62.974 1.00 12.46 1327 GLU B O 1
ATOM 906 N N . LYS B 1 19 ? 18.657 20.096 63.453 1.00 11.95 1328 LYS B N 1
ATOM 907 C CA . LYS B 1 19 ? 19.857 20.789 62.985 1.00 12.87 1328 LYS B CA 1
ATOM 908 C C . LYS B 1 19 ? 21.054 20.331 63.802 1.00 14.89 1328 LYS B C 1
ATOM 909 O O . LYS B 1 19 ? 20.936 20.120 65.008 1.00 19.20 1328 LYS B O 1
ATOM 915 N N . ASP B 1 20 ? 22.206 20.190 63.135 1.00 17.39 1329 ASP B N 1
ATOM 916 C CA . ASP B 1 20 ? 23.370 19.546 63.726 1.00 20.04 1329 ASP B CA 1
ATOM 917 C C . ASP B 1 20 ? 24.686 20.349 63.932 1.00 22.13 1329 ASP B C 1
ATOM 918 O O . ASP B 1 20 ? 25.727 19.722 64.153 1.00 30.14 1329 ASP B O 1
ATOM 923 N N . PRO B 1 21 ? 24.663 21.703 63.970 1.00 21.04 1330 PRO B N 1
ATOM 924 C CA . PRO B 1 21 ? 23.626 22.715 63.952 1.00 21.88 1330 PRO B CA 1
ATOM 925 C C . PRO B 1 21 ? 23.275 23.154 62.547 1.00 17.99 1330 PRO B C 1
ATOM 926 O O . PRO B 1 21 ? 22.565 24.150 62.395 1.00 22.86 1330 PRO B O 1
ATOM 930 N N . GLU B 1 22 ? 23.747 22.430 61.527 1.00 16.67 1331 GLU B N 1
ATOM 931 C CA . GLU B 1 22 ? 23.482 22.809 60.154 1.00 17.38 1331 GLU B CA 1
ATOM 932 C C . GLU B 1 22 ? 22.137 22.250 59.712 1.00 13.90 1331 GLU B C 1
ATOM 933 O O . GLU B 1 22 ? 21.643 21.241 60.247 1.00 14.86 1331 GLU B O 1
ATOM 939 N N . LEU B 1 23 ? 21.595 22.903 58.690 1.00 14.47 1332 LEU B N 1
ATOM 940 C CA . LEU B 1 23 ? 20.293 22.540 58.134 1.00 13.85 1332 LEU B CA 1
ATOM 941 C C . LEU B 1 23 ? 20.335 21.247 57.305 1.00 12.54 1332 LEU B C 1
ATOM 942 O O . LEU B 1 23 ? 19.448 20.404 57.321 1.00 14.84 1332 LE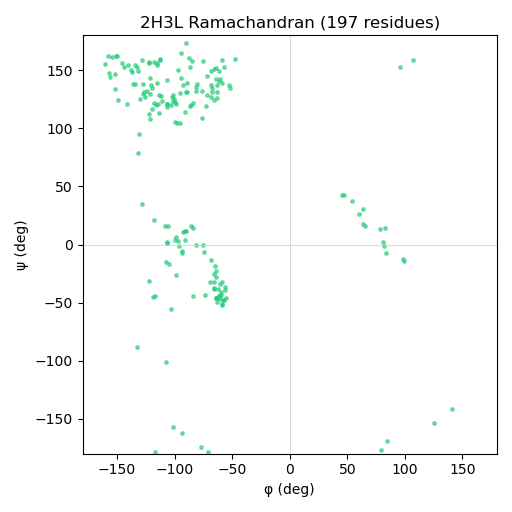U B O 1
ATOM 947 N N . GLY B 1 24 ? 21.361 21.163 56.499 1.00 11.29 1333 GLY B N 1
ATOM 948 C CA . GLY B 1 24 ? 21.535 20.062 55.597 1.00 10.90 1333 GLY B CA 1
ATOM 949 C C . GLY B 1 24 ? 20.784 20.144 54.287 1.00 9.73 1333 GLY B C 1
ATOM 950 O O . GLY B 1 24 ? 20.713 19.138 53.577 1.00 9.82 1333 GLY B O 1
ATOM 951 N N . PHE B 1 25 ? 20.263 21.319 53.928 1.00 8.65 1334 PHE B N 1
ATOM 952 C CA . PHE B 1 25 ? 19.624 21.468 52.631 1.00 7.91 1334 PHE B CA 1
ATOM 953 C C . PHE B 1 25 ? 19.616 22.932 52.241 1.00 7.43 1334 PHE B C 1
ATOM 954 O O . PHE B 1 25 ? 19.797 23.805 53.090 1.00 8.32 1334 PHE B O 1
ATOM 962 N N . SER B 1 26 ? 19.410 23.147 50.941 1.00 7.42 1335 SER B N 1
ATOM 963 C CA . SER B 1 26 ? 19.324 24.462 50.346 1.00 7.60 1335 SER B CA 1
ATOM 964 C C . SER B 1 26 ? 17.902 24.716 49.846 1.00 6.62 1335 SER B C 1
ATOM 965 O O . SER B 1 26 ? 17.141 23.777 49.614 1.00 7.12 1335 SER B O 1
ATOM 968 N N . ILE B 1 27 ? 17.576 26.001 49.674 1.00 7.20 1336 ILE B N 1
ATOM 969 C CA . ILE B 1 27 ? 16.278 26.398 49.157 1.00 6.80 1336 ILE B CA 1
ATOM 970 C C . ILE B 1 27 ? 16.419 27.449 48.059 1.00 7.33 1336 ILE B C 1
ATOM 971 O O . ILE B 1 27 ? 17.362 28.243 48.029 1.00 9.60 1336 ILE B O 1
ATOM 976 N N . SER B 1 28 ? 15.426 27.453 47.177 1.00 7.11 1337 SER B N 1
ATOM 977 C CA . SER B 1 28 ? 15.238 28.500 46.168 1.00 7.33 1337 SER B CA 1
ATOM 978 C C . SER B 1 28 ? 13.790 28.949 46.181 1.00 7.59 1337 SER B C 1
ATOM 979 O O . SER B 1 28 ? 12.883 28.161 46.434 1.00 9.53 1337 SER B O 1
ATOM 982 N N . GLY B 1 29 ? 13.590 30.224 45.839 1.00 7.82 1338 GLY B N 1
ATOM 983 C CA . GLY B 1 29 ? 12.266 30.725 45.561 1.00 8.39 1338 GLY B CA 1
ATOM 984 C C . GLY B 1 29 ? 11.903 31.928 46.401 1.00 10.20 1338 GLY B C 1
ATOM 985 O O . GLY B 1 29 ? 12.763 32.728 46.763 1.00 14.52 1338 GLY B O 1
ATOM 986 N N . GLY B 1 30 ? 10.604 32.106 46.624 1.00 9.09 1339 GLY B N 1
ATOM 987 C CA . GLY B 1 30 ? 10.089 33.20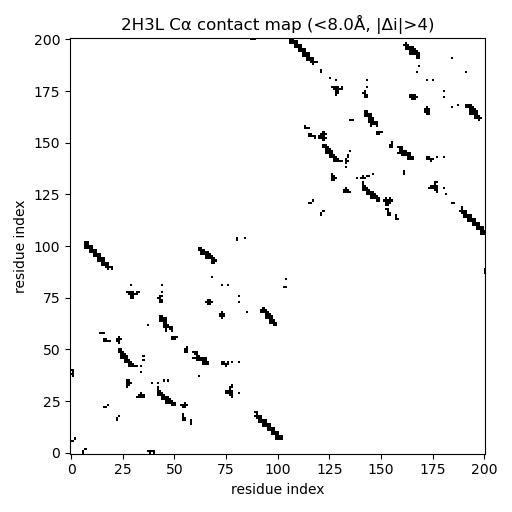6 47.439 1.00 9.65 1339 GLY B CA 1
ATOM 988 C C . GLY B 1 30 ? 9.422 34.304 46.641 1.00 9.34 1339 GLY B C 1
ATOM 989 O O . GLY B 1 30 ? 9.649 34.483 45.437 1.00 11.15 1339 GLY B O 1
ATOM 990 N N . VAL B 1 31 ? 8.580 35.056 47.328 1.00 9.77 1340 VAL B N 1
ATOM 991 C CA . VAL B 1 31 ? 7.873 36.195 46.721 1.00 11.08 1340 VAL B CA 1
ATOM 992 C C . VAL B 1 31 ? 8.821 37.258 46.259 1.00 12.26 1340 VAL B C 1
ATOM 993 O O . VAL B 1 31 ? 9.694 37.674 47.007 1.00 14.27 1340 VAL B O 1
ATOM 997 N N . GLY B 1 32 ? 8.640 37.714 45.018 1.00 14.20 1341 GLY B N 1
ATOM 998 C CA . GLY B 1 32 ? 9.555 38.670 44.446 1.00 15.41 1341 GLY B CA 1
ATOM 999 C C . GLY B 1 32 ? 10.948 38.114 44.251 1.00 15.05 1341 GLY B C 1
ATOM 1000 O O . GLY B 1 32 ? 11.884 38.875 43.987 1.00 18.71 1341 GLY B O 1
ATOM 1001 N N . GLY B 1 33 ? 11.071 36.784 44.304 1.00 14.48 1342 GLY B N 1
ATOM 1002 C CA . GLY B 1 33 ? 12.353 36.123 44.239 1.00 14.00 1342 GLY B CA 1
ATOM 1003 C C . GLY B 1 33 ? 12.749 35.697 42.844 1.00 13.57 1342 GLY B C 1
ATOM 1004 O O . GLY B 1 33 ? 12.182 36.128 41.847 1.00 16.04 1342 GLY B O 1
ATOM 1005 N N . ARG B 1 34 ? 13.706 34.792 42.810 1.00 13.31 1343 ARG B N 1
ATOM 1006 C CA . ARG B 1 34 ? 14.380 34.415 41.587 1.00 14.21 1343 ARG B CA 1
ATOM 1007 C C . ARG B 1 34 ? 13.819 33.106 40.987 1.00 13.05 1343 ARG B C 1
ATOM 1008 O O . ARG B 1 34 ? 14.375 32.579 40.025 1.00 14.90 1343 ARG B O 1
ATOM 1016 N N . GLY B 1 35 ? 12.744 32.558 41.547 1.00 12.38 1344 GLY B N 1
ATOM 1017 C CA . GLY B 1 35 ? 12.166 31.320 41.040 1.00 12.57 1344 GLY B CA 1
ATOM 1018 C C . GLY B 1 35 ? 12.857 30.089 41.602 1.00 10.32 1344 GLY B C 1
ATOM 1019 O O . GLY B 1 35 ? 13.640 30.165 42.550 1.00 10.58 1344 GLY B O 1
ATOM 1020 N N . ASN B 1 36 ? 12.547 28.940 41.018 1.00 10.76 1345 ASN B N 1
ATOM 1021 C CA . ASN B 1 36 ? 13.036 27.672 41.524 1.00 10.37 1345 ASN B CA 1
ATOM 1022 C C . ASN B 1 36 ? 13.186 26.683 40.357 1.00 11.08 1345 ASN B C 1
ATOM 1023 O O . ASN B 1 36 ? 12.636 26.905 39.276 1.00 12.94 1345 ASN B O 1
ATOM 1028 N N . PRO B 1 37 ? 13.958 25.599 40.563 1.00 10.41 1346 PRO B N 1
ATOM 1029 C CA . PRO B 1 37 ? 14.221 24.677 39.430 1.00 11.40 1346 PRO B CA 1
ATOM 1030 C C . PRO B 1 37 ? 13.086 23.750 39.009 1.00 14.26 1346 PRO B C 1
ATOM 1031 O O . PRO B 1 37 ? 13.278 22.974 38.073 1.00 21.27 1346 PRO B O 1
ATOM 1035 N N . PHE B 1 38 ? 11.938 23.799 39.674 1.00 12.64 1347 PHE B N 1
ATOM 1036 C CA . PHE B 1 38 ? 10.920 22.753 39.538 1.00 15.33 1347 PHE B CA 1
ATOM 1037 C C . PHE B 1 38 ? 9.560 23.220 38.997 1.00 17.75 1347 PHE B C 1
ATOM 1038 O O . PHE B 1 38 ? 8.968 22.543 38.152 1.00 19.56 1347 PHE B O 1
ATOM 1046 N N . ARG B 1 39 ? 9.054 24.340 39.515 1.00 18.31 1348 ARG B N 1
ATOM 1047 C CA . ARG B 1 39 ? 7.696 24.840 39.243 1.00 20.25 1348 ARG B CA 1
ATOM 1048 C C . ARG B 1 39 ? 7.808 26.315 38.872 1.00 21.99 1348 ARG B C 1
ATOM 1049 O O . ARG B 1 39 ? 7.821 27.173 39.755 1.00 22.20 1348 ARG B O 1
ATOM 1057 N N . PRO B 1 40 ? 7.863 26.624 37.560 1.00 26.95 1349 PRO B N 1
ATOM 1058 C CA . PRO B 1 40 ? 8.133 27.992 37.100 1.00 27.60 1349 PRO B CA 1
ATOM 1059 C C . PRO B 1 40 ? 7.081 29.058 37.449 1.00 28.70 1349 PRO B C 1
ATOM 1060 O O . PRO B 1 40 ? 7.397 30.248 37.405 1.00 34.02 1349 PRO B O 1
ATOM 1064 N N . ASP B 1 41 ? 5.861 28.651 37.792 1.00 23.59 1350 ASP B N 1
ATOM 1065 C CA . ASP B 1 41 ? 4.812 29.625 38.147 1.00 23.67 1350 ASP B CA 1
ATOM 1066 C C . ASP B 1 41 ? 4.437 29.681 39.634 1.00 21.61 1350 ASP B C 1
ATOM 1067 O O . ASP B 1 41 ? 3.405 30.251 39.988 1.00 28.99 1350 ASP B O 1
ATOM 1072 N N . ASP B 1 42 ? 5.286 29.118 40.493 1.00 18.34 1351 ASP B N 1
ATOM 1073 C CA . ASP B 1 42 ? 5.054 29.102 41.926 1.00 15.60 1351 ASP B CA 1
ATOM 1074 C C . ASP B 1 42 ? 6.189 29.925 42.530 1.00 13.93 1351 ASP B C 1
ATOM 1075 O O . ASP B 1 42 ? 7.372 29.581 42.353 1.00 14.25 1351 ASP B O 1
ATOM 1080 N N . ASP B 1 43 ? 5.842 31.005 43.231 1.00 12.88 1352 ASP B N 1
ATOM 1081 C CA . ASP B 1 43 ? 6.832 31.831 43.918 1.00 11.13 1352 ASP B CA 1
ATOM 1082 C C . ASP B 1 43 ? 7.172 31.316 45.313 1.00 11.14 1352 ASP B C 1
ATOM 1083 O O . ASP B 1 43 ? 7.765 32.036 46.096 1.00 12.30 1352 ASP B O 1
ATOM 1088 N N . GLY B 1 44 ? 6.813 30.071 45.599 1.00 11.58 1353 GLY B N 1
ATOM 1089 C CA . GLY B 1 44 ? 7.109 29.486 46.893 1.00 12.23 1353 GLY B CA 1
ATOM 1090 C C . GLY B 1 44 ? 8.546 29.041 47.076 1.00 9.21 1353 GLY B C 1
ATOM 1091 O O . GLY B 1 44 ? 9.428 29.304 46.255 1.00 9.40 1353 GLY B O 1
ATOM 1092 N N . ILE B 1 45 ? 8.755 28.408 48.222 1.00 7.62 1354 ILE B N 1
ATOM 1093 C CA . ILE B 1 45 ? 10.068 28.016 48.723 1.00 7.01 1354 ILE B CA 1
ATOM 1094 C C . ILE B 1 45 ? 10.231 26.510 48.480 1.00 7.03 1354 ILE B C 1
ATOM 1095 O O . ILE B 1 45 ? 9.442 25.710 48.993 1.00 7.39 1354 ILE B O 1
ATOM 1100 N N . PHE B 1 46 ? 11.256 26.139 47.701 1.00 6.65 1355 PHE B N 1
ATOM 1101 C CA . PHE B 1 46 ? 11.498 24.760 47.324 1.00 6.97 1355 PHE B CA 1
ATOM 1102 C C . PHE B 1 46 ? 12.865 24.312 47.809 1.00 6.48 1355 PHE B C 1
ATOM 1103 O O . PHE B 1 46 ? 13.864 25.014 47.653 1.00 7.14 1355 PHE B O 1
ATOM 1111 N N . VAL B 1 47 ? 12.894 23.094 48.341 1.00 6.64 1356 VAL B N 1
ATOM 1112 C CA . VAL B 1 47 ? 14.147 22.406 48.643 1.00 6.42 1356 VAL B CA 1
ATOM 1113 C C . VAL B 1 47 ? 14.856 22.082 47.337 1.00 6.84 1356 VAL B C 1
ATOM 1114 O O . VAL B 1 47 ? 14.248 21.535 46.411 1.00 7.80 1356 VAL B O 1
ATOM 1118 N N . THR B 1 48 ? 16.147 22.422 47.276 1.00 6.93 1357 THR B N 1
ATOM 1119 C CA . THR B 1 48 ? 16.955 22.097 46.099 1.00 7.18 1357 THR B CA 1
ATOM 1120 C C . THR B 1 48 ? 17.911 20.966 46.484 1.00 7.28 1357 THR B C 1
ATOM 1121 O O . THR B 1 48 ? 17.479 19.823 46.575 1.00 8.78 1357 THR B O 1
ATOM 1125 N N . ARG B 1 49 ? 19.178 21.280 46.751 1.00 7.83 1358 ARG B N 1
ATOM 1126 C CA . ARG B 1 49 ? 20.136 20.280 47.203 1.00 8.61 1358 ARG B CA 1
ATOM 1127 C C . ARG B 1 49 ? 19.782 19.800 48.604 1.00 8.15 1358 ARG B C 1
ATOM 1128 O O . ARG B 1 49 ? 19.491 20.613 49.494 1.00 8.76 1358 ARG B O 1
ATOM 1136 N N . VAL B 1 50 ? 19.879 18.480 48.806 1.00 8.36 1359 VAL B N 1
ATOM 1137 C CA . VAL B 1 50 ? 19.797 17.874 50.137 1.00 8.55 1359 VAL B CA 1
ATOM 1138 C C . VAL B 1 50 ? 21.135 17.182 50.378 1.00 8.73 1359 VAL B C 1
ATOM 1139 O O . VAL B 1 50 ? 21.567 16.329 49.593 1.00 9.68 1359 VAL B O 1
ATOM 1143 N N . GLN B 1 51 ? 21.823 17.572 51.437 1.00 8.72 1360 GLN B N 1
ATOM 1144 C CA . GLN B 1 51 ? 23.145 17.015 51.724 1.00 9.25 1360 GLN B CA 1
ATOM 1145 C C . GLN B 1 51 ? 23.036 15.567 52.199 1.00 9.19 1360 GLN B C 1
ATOM 1146 O O . GLN B 1 51 ? 22.323 15.278 53.159 1.00 10.15 1360 GLN B O 1
ATOM 1152 N N . PRO B 1 52 ? 23.791 14.646 51.582 1.00 10.18 1361 PRO B N 1
ATOM 1153 C CA . PRO B 1 52 ? 23.700 13.234 52.013 1.00 11.49 1361 PRO B CA 1
ATOM 1154 C C . PRO B 1 52 ? 24.161 13.005 53.450 1.00 12.03 1361 PRO B C 1
ATOM 1155 O O . PRO B 1 52 ? 23.705 12.079 54.121 1.00 13.45 1361 PRO B O 1
ATOM 1159 N N . GLU B 1 53 ? 25.061 13.848 53.928 1.00 10.98 1362 GLU B N 1
ATOM 1160 C CA . GLU B 1 53 ? 25.610 13.712 55.271 1.00 12.63 1362 GLU B CA 1
ATOM 1161 C C . GLU B 1 53 ? 24.849 14.536 56.289 1.00 12.34 1362 GLU B C 1
ATOM 1162 O O . GLU B 1 53 ? 25.128 14.443 57.483 1.00 15.37 1362 GLU B O 1
ATOM 1168 N N . GLY B 1 54 ? 23.882 15.340 55.841 1.00 11.21 1363 GLY B N 1
ATOM 1169 C CA . GLY B 1 54 ? 23.175 16.238 56.745 1.00 11.61 1363 GLY B CA 1
ATOM 1170 C C . GLY B 1 54 ? 21.949 15.600 57.364 1.00 11.00 1363 GLY B C 1
ATOM 1171 O O . GLY B 1 54 ? 21.547 14.489 57.021 1.00 12.04 1363 GLY B O 1
ATOM 1172 N N . PRO B 1 55 ? 21.326 16.310 58.299 1.00 11.16 1364 PRO B N 1
ATOM 1173 C CA . PRO B 1 55 ? 20.233 15.724 59.082 1.00 11.71 1364 PRO B CA 1
ATOM 1174 C 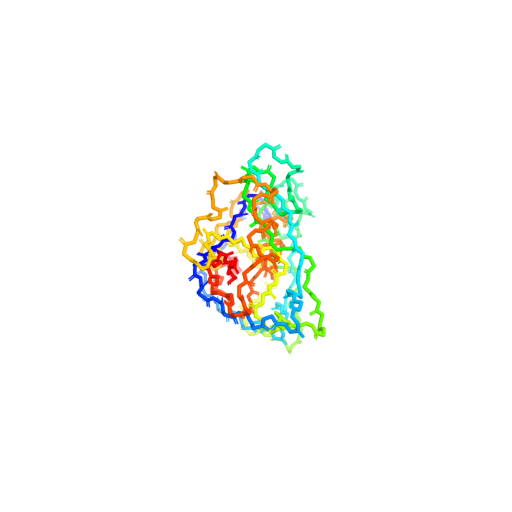C . PRO B 1 55 ? 18.914 15.580 58.327 1.00 11.50 1364 PRO B C 1
ATOM 1175 O O . PRO B 1 55 ? 17.967 15.005 58.860 1.00 13.20 1364 PRO B O 1
ATOM 1179 N N . ALA B 1 56 ? 18.853 16.108 57.102 1.00 10.84 1365 ALA B N 1
ATOM 1180 C CA . ALA B 1 56 ? 17.656 15.995 56.262 1.00 11.39 1365 ALA B CA 1
ATOM 1181 C C . ALA B 1 56 ? 17.789 14.876 55.223 1.00 10.75 1365 ALA B C 1
ATOM 1182 O O . ALA B 1 56 ? 16.877 14.685 54.411 1.00 11.19 1365 ALA B O 1
ATOM 1184 N N . SER B 1 57 ? 18.871 14.106 55.244 1.00 11.29 1366 SER B N 1
ATOM 1185 C CA . SER B 1 57 ? 19.145 13.179 54.165 1.00 11.56 1366 SER B CA 1
ATOM 1186 C C . SER B 1 57 ? 18.092 12.118 53.939 1.00 14.94 1366 SER B C 1
ATOM 1187 O O . SER B 1 57 ? 17.896 11.676 52.799 1.00 19.17 1366 SER B O 1
ATOM 1190 N N . LYS B 1 58 ? 17.460 11.656 55.001 1.00 15.42 1367 LYS B N 1
ATOM 1191 C CA . LYS B 1 58 ? 16.419 10.631 54.829 1.00 16.18 1367 LYS B CA 1
ATOM 1192 C C . LYS B 1 58 ? 15.002 11.213 54.794 1.00 15.29 1367 LYS B C 1
ATOM 1193 O O . LYS B 1 58 ? 14.016 10.458 54.725 1.00 16.71 1367 LYS B O 1
ATOM 1199 N N . LEU B 1 59 ? 14.907 12.544 54.863 1.00 11.96 1368 LEU B N 1
ATOM 1200 C CA . LEU B 1 59 ? 13.677 13.218 55.237 1.00 11.68 1368 LEU B CA 1
ATOM 1201 C C . LEU B 1 59 ? 13.148 14.201 54.195 1.00 10.93 1368 LEU B C 1
ATOM 1202 O O . LEU B 1 59 ? 11.933 14.397 54.107 1.00 11.61 1368 LEU B O 1
ATOM 1207 N N . LEU B 1 60 ? 14.046 14.833 53.443 1.00 12.26 1369 LEU B N 1
ATOM 1208 C CA . LEU B 1 60 ? 13.670 15.792 52.399 1.00 11.25 1369 LEU B CA 1
ATOM 1209 C C . LEU B 1 60 ? 14.231 15.343 51.067 1.00 11.59 1369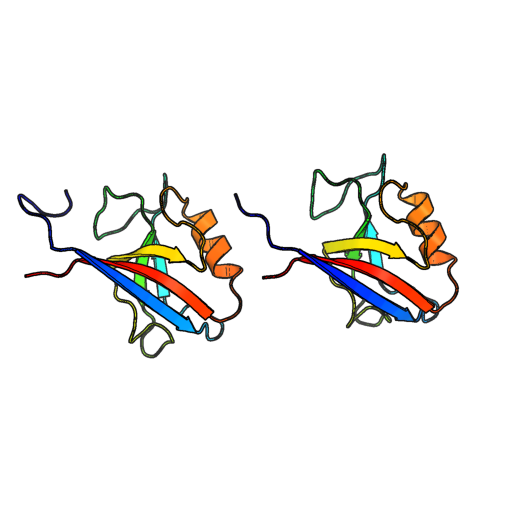 LEU B C 1
ATOM 1210 O O . LEU B 1 60 ? 15.215 14.596 51.006 1.00 13.29 1369 LEU B O 1
ATOM 1215 N N . GLN B 1 61 ? 13.607 15.820 49.998 1.00 10.78 1370 GLN B N 1
ATOM 1216 C CA . GLN B 1 61 ? 14.028 15.522 48.652 1.00 11.12 1370 GLN B CA 1
ATOM 1217 C C . GLN B 1 61 ? 13.985 16.778 47.813 1.00 10.29 1370 GLN B C 1
ATOM 1218 O O . GLN B 1 61 ? 13.122 17.639 48.021 1.00 9.51 1370 GLN B O 1
ATOM 1224 N N . PRO B 1 62 ? 14.889 16.865 46.829 1.00 10.26 1371 PRO B N 1
ATOM 1225 C CA . PRO B 1 62 ? 14.800 17.978 45.904 1.00 10.09 1371 PRO B CA 1
ATOM 1226 C C . PRO B 1 62 ? 13.390 18.080 45.338 1.00 9.60 1371 PRO B C 1
ATOM 1227 O O . PRO B 1 62 ? 12.782 17.067 44.965 1.00 11.22 1371 PRO B O 1
ATOM 1231 N N . GLY B 1 63 ? 12.869 19.304 45.307 1.00 8.88 1372 GLY B N 1
ATOM 1232 C CA . GLY B 1 63 ? 11.553 19.570 44.770 1.00 9.15 1372 GLY B CA 1
ATOM 1233 C C . GLY B 1 63 ? 10.448 19.673 45.808 1.00 8.61 1372 GLY B C 1
ATOM 1234 O O . GLY B 1 63 ? 9.347 20.127 45.484 1.00 8.87 1372 GLY B O 1
ATOM 1235 N N . ASP B 1 64 ? 10.723 19.261 47.037 1.00 7.93 1373 ASP B N 1
ATOM 1236 C CA . ASP B 1 64 ? 9.763 19.457 48.120 1.00 7.64 1373 ASP B CA 1
ATOM 1237 C C . ASP B 1 64 ? 9.489 20.957 48.256 1.00 7.69 1373 ASP B C 1
ATOM 1238 O O . ASP B 1 64 ? 10.406 21.779 48.201 1.00 9.03 1373 ASP B O 1
ATOM 1243 N N . LYS B 1 65 ? 8.224 21.327 48.472 1.00 6.76 1374 LYS B N 1
ATOM 1244 C CA . LYS B 1 65 ? 7.853 22.719 48.722 1.00 6.65 1374 LYS B CA 1
ATOM 1245 C C . LYS B 1 65 ? 7.650 22.880 50.224 1.00 6.70 1374 LYS B C 1
ATOM 1246 O O . LYS B 1 65 ? 6.868 22.141 50.822 1.00 7.85 1374 LYS B O 1
ATOM 1252 N N . ILE B 1 66 ? 8.339 23.836 50.848 1.00 6.68 1375 ILE B N 1
ATOM 1253 C CA . ILE B 1 66 ? 8.119 24.105 52.267 1.00 6.39 1375 ILE B CA 1
ATOM 1254 C C . ILE B 1 66 ? 6.959 25.074 52.401 1.00 6.49 1375 ILE B C 1
ATOM 1255 O O . ILE B 1 66 ? 7.046 26.190 51.873 1.00 7.44 1375 ILE B O 1
ATOM 1260 N N . ILE B 1 67 ? 5.884 24.679 53.089 1.00 6.40 1376 ILE B N 1
ATOM 1261 C CA . ILE B 1 67 ? 4.757 25.578 53.291 1.00 6.75 1376 ILE B CA 1
ATOM 1262 C C . ILE B 1 67 ? 4.649 26.104 54.723 1.00 6.58 1376 ILE B C 1
ATOM 1263 O O . ILE B 1 67 ? 3.956 27.097 54.937 1.00 7.25 1376 ILE B O 1
ATOM 1268 N N . GLN B 1 68 ? 5.342 25.495 55.679 1.00 6.94 1377 GLN B N 1
ATOM 1269 C CA . GLN B 1 68 ? 5.327 25.955 57.054 1.00 7.07 1377 GLN B CA 1
ATOM 1270 C C . GLN B 1 68 ? 6.592 25.448 57.730 1.00 7.43 1377 GLN B C 1
ATOM 1271 O O . GLN B 1 68 ? 7.074 24.354 57.403 1.00 7.23 1377 GLN B O 1
ATOM 1277 N N . ALA B 1 69 ? 7.121 26.207 58.683 1.00 7.88 1378 ALA B N 1
ATOM 1278 C CA . ALA B 1 69 ? 8.279 25.744 59.488 1.00 9.43 1378 ALA B CA 1
ATOM 1279 C C . ALA B 1 69 ? 8.152 26.377 60.861 1.00 8.88 1378 ALA B C 1
ATOM 1280 O O . ALA B 1 69 ? 8.038 27.603 60.976 1.00 8.02 1378 ALA B O 1
ATOM 1282 N N . ASN B 1 70 ? 8.150 25.541 61.898 1.00 10.38 1379 ASN B N 1
ATOM 1283 C CA . ASN B 1 70 ? 8.063 26.008 63.290 1.00 10.16 1379 ASN B CA 1
ATOM 1284 C C . ASN B 1 70 ? 6.967 27.031 63.490 1.00 11.38 1379 ASN B C 1
ATOM 1285 O O . ASN B 1 70 ? 7.119 28.021 64.232 1.00 11.30 1379 ASN B O 1
ATOM 1290 N N . GLY B 1 71 ? 5.831 26.751 62.866 1.00 13.08 1380 GLY B N 1
ATOM 1291 C CA . GLY B 1 71 ? 4.670 27.600 63.024 1.00 13.31 1380 GLY B CA 1
ATOM 1292 C C . GLY B 1 71 ? 4.585 28.829 62.132 1.00 11.35 1380 GLY B C 1
ATOM 1293 O O . GLY B 1 71 ? 3.556 29.506 62.118 1.00 13.43 1380 GLY B O 1
ATOM 1294 N N . TYR B 1 72 ? 5.639 29.118 61.372 1.00 8.32 1381 TYR B N 1
ATOM 1295 C CA . TYR B 1 72 ? 5.681 30.237 60.440 1.00 7.56 1381 TYR B CA 1
ATOM 1296 C C . TYR B 1 72 ? 5.168 29.779 59.087 1.00 7.30 1381 TYR B C 1
ATOM 1297 O O . TYR B 1 72 ? 5.542 28.711 58.598 1.00 7.97 1381 TYR B O 1
ATOM 1306 N N . SER B 1 73 ? 4.376 30.624 58.443 1.00 7.39 1382 SER B N 1
ATOM 1307 C CA . SER B 1 73 ? 4.040 30.380 57.055 1.00 7.68 1382 SER B CA 1
ATOM 1308 C C . SER B 1 73 ? 5.275 30.547 56.190 1.00 6.82 1382 SER B C 1
ATOM 1309 O O . SER B 1 73 ? 6.019 31.531 56.325 1.00 7.55 1382 SER B O 1
ATOM 1312 N N . PHE B 1 74 ? 5.476 29.599 55.268 1.00 7.00 1383 PHE B N 1
ATOM 1313 C CA . PHE B 1 74 ? 6.494 29.702 54.223 1.00 7.11 1383 PHE B CA 1
ATOM 1314 C C . PHE B 1 74 ? 5.898 29.974 52.852 1.00 7.96 1383 PHE B C 1
ATOM 1315 O O . PHE B 1 74 ? 6.625 30.049 51.851 1.00 9.17 1383 PHE B O 1
ATOM 1323 N N . ILE B 1 75 ? 4.575 30.119 52.777 1.00 8.68 1384 ILE B N 1
ATOM 1324 C CA . ILE B 1 75 ? 3.922 30.587 51.573 1.00 8.96 1384 ILE B CA 1
ATOM 1325 C C . ILE B 1 75 ? 3.736 32.097 51.695 1.00 8.85 1384 ILE B C 1
ATOM 1326 O O . ILE B 1 75 ? 3.490 32.643 52.771 1.00 11.61 1384 ILE B O 1
ATOM 1331 N N . ASN B 1 76 ? 3.887 32.771 50.565 1.00 7.87 1385 ASN B N 1
ATOM 1332 C CA . ASN B 1 76 ? 3.688 34.211 50.495 1.00 8.86 1385 ASN B CA 1
ATOM 1333 C C . ASN B 1 76 ? 4.682 35.005 51.332 1.00 8.02 1385 ASN B C 1
ATOM 1334 O O . ASN B 1 76 ? 4.402 36.137 51.748 1.00 9.35 1385 ASN B O 1
ATOM 1339 N N . ILE B 1 77 ? 5.886 34.465 51.481 1.00 7.57 1386 ILE B N 1
ATOM 1340 C CA . ILE B 1 77 ? 7.004 35.161 52.114 1.00 7.19 1386 ILE B CA 1
ATOM 1341 C C . ILE B 1 77 ? 8.201 35.251 51.155 1.00 7.60 1386 ILE B C 1
ATOM 1342 O O . ILE B 1 77 ? 8.346 34.465 50.204 1.00 7.67 1386 ILE B O 1
ATOM 1347 N N . GLU B 1 78 ? 9.049 36.235 51.394 1.00 8.47 1387 GLU B N 1
ATOM 1348 C CA . GLU B 1 78 ? 10.269 36.392 50.602 1.00 9.74 1387 GLU B CA 1
ATOM 1349 C C . GLU B 1 78 ? 11.349 35.396 50.957 1.00 8.68 1387 GLU B C 1
ATOM 1350 O O . GLU B 1 78 ? 11.397 34.889 52.070 1.00 8.48 1387 GLU B O 1
ATOM 1356 N N . HIS B 1 79 ? 12.270 35.178 50.006 1.00 10.13 1388 HIS B N 1
ATOM 1357 C CA . HIS B 1 79 ? 13.395 34.269 50.179 1.00 9.61 1388 HIS B CA 1
ATOM 1358 C C . HIS B 1 79 ? 14.200 34.635 51.407 1.00 9.21 1388 HIS B C 1
ATOM 1359 O O . HIS B 1 79 ? 14.614 33.755 52.163 1.00 9.28 1388 HIS B O 1
ATOM 1366 N N . GLY B 1 80 ? 14.497 35.929 51.582 1.00 9.20 1389 GLY B N 1
ATOM 1367 C CA . GLY B 1 80 ? 15.372 36.310 52.681 1.00 8.94 1389 GLY B CA 1
ATOM 1368 C C . GLY B 1 80 ? 14.776 35.968 54.034 1.00 7.87 1389 GLY B C 1
ATOM 1369 O O . GLY B 1 80 ? 15.491 35.552 54.947 1.00 8.57 1389 GLY B O 1
ATOM 1370 N N . GLN B 1 81 ? 13.459 36.141 54.170 1.00 7.62 1390 GLN B N 1
ATOM 1371 C CA . GLN B 1 81 ? 12.798 35.748 55.406 1.00 7.02 1390 GLN B CA 1
ATOM 1372 C C . GLN B 1 81 ? 12.919 34.237 55.605 1.00 7.02 1390 GLN B C 1
ATOM 1373 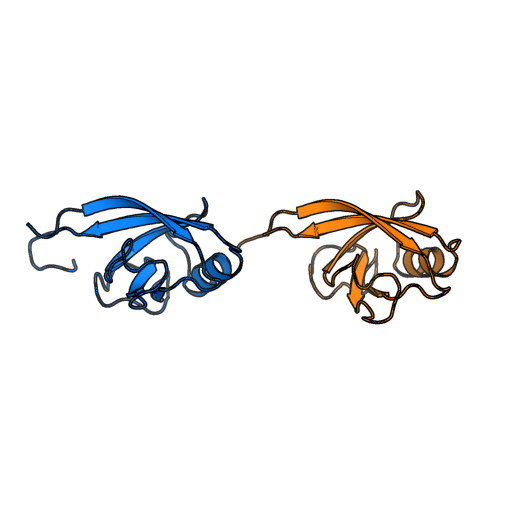O O . GLN B 1 81 ? 13.205 33.768 56.711 1.00 7.32 1390 GLN B O 1
ATOM 1379 N N . ALA B 1 82 ? 12.662 33.450 54.549 1.00 7.21 1391 ALA B N 1
ATOM 1380 C CA . ALA B 1 82 ? 12.753 31.987 54.653 1.00 7.45 1391 ALA B CA 1
ATOM 1381 C C . ALA B 1 82 ? 14.143 31.563 55.112 1.00 7.49 1391 ALA B C 1
ATOM 1382 O O . ALA B 1 82 ? 14.280 30.715 55.998 1.00 7.95 1391 ALA B O 1
ATOM 1384 N N . VAL B 1 83 ? 15.189 32.115 54.490 1.00 7.73 1392 VAL B N 1
ATOM 1385 C CA . VAL B 1 83 ? 16.555 31.764 54.862 1.00 7.97 1392 VAL B CA 1
ATOM 1386 C C . VAL B 1 83 ? 16.860 32.182 56.293 1.00 8.17 1392 VAL B C 1
ATOM 1387 O O . VAL B 1 83 ? 17.438 31.402 57.068 1.00 8.93 1392 VAL B O 1
ATOM 1391 N N . SER B 1 84 ? 16.488 33.413 56.646 1.00 7.62 1393 SER B N 1
ATOM 1392 C CA . SER B 1 84 ? 16.727 33.898 57.991 1.00 8.14 1393 SER B CA 1
ATOM 1393 C C . SER B 1 84 ? 16.060 32.999 59.038 1.00 7.99 1393 SER B C 1
ATOM 1394 O O . SER B 1 84 ? 16.673 32.621 60.025 1.00 8.85 1393 SER B O 1
ATOM 1397 N N . LEU B 1 85 ? 14.792 32.669 58.816 1.00 7.64 1394 LEU B N 1
ATOM 1398 C CA . LEU B 1 85 ? 14.065 31.822 59.735 1.00 8.31 1394 LEU B CA 1
ATOM 1399 C C . LEU B 1 85 ? 14.758 30.476 59.885 1.00 8.19 1394 LEU B C 1
ATOM 1400 O O . LEU B 1 85 ? 15.011 30.041 61.006 1.00 9.72 1394 LEU B O 1
ATOM 1405 N N . LEU B 1 86 ? 15.045 29.805 58.765 1.00 7.83 1395 LEU B N 1
ATOM 1406 C CA . LEU B 1 86 ? 15.639 28.471 58.834 1.00 8.43 1395 LEU B CA 1
ATOM 1407 C C . LEU B 1 86 ? 16.982 28.506 59.557 1.00 9.26 1395 LEU B C 1
ATOM 1408 O O . LEU B 1 86 ? 17.272 27.598 60.352 1.00 11.20 1395 LEU B O 1
ATOM 1413 N N . LYS B 1 87 ? 17.817 29.500 59.258 1.00 9.66 1396 LYS B N 1
ATOM 1414 C CA . LYS B 1 87 ? 19.134 29.572 59.883 1.00 10.55 1396 LYS B CA 1
ATOM 1415 C C . LYS B 1 87 ? 19.060 29.898 61.367 1.00 10.92 1396 LYS B C 1
ATOM 1416 O O . LYS B 1 87 ? 19.904 29.429 62.139 1.00 13.53 1396 LYS B O 1
ATOM 1422 N N . THR B 1 88 ? 18.059 30.679 61.771 1.00 11.27 1397 THR B N 1
ATOM 1423 C CA . THR B 1 88 ? 17.966 31.148 63.133 1.00 11.41 1397 THR B CA 1
ATOM 1424 C C . THR B 1 88 ? 17.113 30.280 64.054 1.00 15.04 1397 THR B C 1
ATOM 1425 O O . THR B 1 88 ? 17.115 30.494 65.278 1.00 21.61 1397 THR B O 1
ATOM 1429 N N . PHE B 1 89 ? 16.417 29.271 63.511 1.00 13.26 1398 PHE B N 1
ATOM 1430 C CA . PHE B 1 89 ? 15.616 28.404 64.369 1.00 16.29 1398 PHE B CA 1
ATOM 1431 C C . PHE B 1 89 ? 16.455 27.719 65.345 1.00 18.12 1398 PHE B C 1
ATOM 1432 O O . PHE B 1 89 ? 17.604 27.422 65.042 1.00 19.12 1398 PHE B O 1
ATOM 1440 N N . GLN B 1 90 ? 15.846 27.456 66.499 1.00 19.66 1399 GLN B N 1
ATOM 1441 C CA . GLN B 1 90 ? 16.267 26.417 67.390 1.00 19.68 1399 GLN B CA 1
ATOM 1442 C C . GLN B 1 90 ? 16.481 25.163 66.573 1.00 17.03 1399 GLN B C 1
ATOM 1443 O O . GLN B 1 90 ? 16.005 25.010 65.452 1.00 16.26 1399 GLN B O 1
ATOM 1449 N N . ASN B 1 91 ? 17.238 24.266 67.133 1.00 14.51 1400 ASN B N 1
ATOM 1450 C CA . ASN B 1 91 ? 17.638 23.053 66.477 1.00 17.37 1400 ASN B CA 1
ATOM 1451 C C . ASN B 1 91 ? 16.533 22.145 65.943 1.00 12.09 1400 ASN B C 1
ATOM 1452 O O . ASN B 1 91 ? 16.722 21.662 64.852 1.00 12.48 1400 ASN B O 1
ATOM 1457 N N . THR B 1 92 ? 15.398 21.945 66.597 1.00 14.34 1401 THR B N 1
ATOM 1458 C CA . THR B 1 92 ? 14.372 21.113 65.982 1.00 15.65 1401 THR B CA 1
ATOM 1459 C C . THR B 1 92 ? 13.553 21.967 65.039 1.00 15.03 1401 THR B C 1
ATOM 1460 O O . THR B 1 92 ? 12.950 22.946 65.459 1.00 17.02 1401 THR B O 1
ATOM 1464 N N . VAL B 1 93 ? 13.527 21.578 63.770 1.00 13.79 1402 VAL B N 1
ATOM 1465 C CA . VAL B 1 93 ? 12.771 22.298 62.757 1.00 12.89 1402 VAL B CA 1
ATOM 1466 C C . VAL B 1 93 ? 11.645 21.388 62.275 1.00 11.77 1402 VAL B C 1
ATOM 1467 O O . VAL B 1 93 ? 11.878 20.343 61.659 1.00 15.46 1402 VAL B O 1
ATOM 1471 N N . GLU B 1 94 ? 10.427 21.792 62.587 1.00 9.77 1403 GLU B N 1
ATOM 1472 C CA . GLU B 1 94 ? 9.243 21.057 62.205 1.00 9.22 1403 GLU B CA 1
ATOM 1473 C C . GLU B 1 94 ? 8.641 21.709 60.960 1.00 8.04 1403 GLU B C 1
ATOM 1474 O O . GLU B 1 94 ? 8.048 22.787 61.028 1.00 8.84 1403 GLU B O 1
ATOM 1480 N N . LEU B 1 95 ? 8.827 21.056 59.821 1.00 7.95 1404 LEU B N 1
ATOM 1481 C CA . LEU B 1 95 ? 8.356 21.541 58.540 1.00 7.98 1404 LEU B CA 1
ATOM 1482 C C . LEU B 1 95 ? 7.027 20.894 58.187 1.00 7.58 1404 LEU B C 1
ATOM 1483 O O . LEU B 1 95 ? 6.781 19.726 58.528 1.00 9.09 1404 LEU B O 1
ATOM 1488 N N . ILE B 1 96 ? 6.197 21.600 57.433 1.00 7.06 1405 ILE B N 1
ATOM 1489 C CA . ILE B 1 96 ? 5.185 20.964 56.616 1.00 6.65 1405 ILE B CA 1
ATOM 1490 C C . ILE B 1 96 ? 5.619 21.181 55.187 1.00 6.59 1405 ILE B C 1
ATOM 1491 O O . ILE B 1 96 ? 5.874 22.327 54.769 1.00 6.91 1405 ILE B O 1
ATOM 1496 N N . ILE B 1 97 ? 5.771 20.085 54.451 1.00 6.62 1406 ILE B N 1
ATOM 1497 C CA . ILE B 1 97 ? 6.170 20.123 53.059 1.00 6.96 1406 ILE B CA 1
ATOM 1498 C C . ILE B 1 97 ? 5.051 19.588 52.184 1.00 6.81 1406 ILE B C 1
ATOM 1499 O O . ILE B 1 97 ? 4.190 18.819 52.621 1.00 8.68 1406 ILE B O 1
ATOM 1504 N N . VAL B 1 98 ? 5.072 20.003 50.930 1.00 6.72 1407 VAL B N 1
ATOM 1505 C CA . VAL B 1 98 ? 4.253 19.425 49.877 1.00 7.06 1407 VAL B CA 1
ATOM 1506 C C . VAL B 1 98 ? 5.197 18.614 49.000 1.00 6.91 1407 VAL B C 1
ATOM 1507 O O . VAL B 1 98 ? 6.164 19.145 48.449 1.00 7.71 1407 VAL B O 1
ATOM 1511 N N . ARG B 1 99 ? 4.905 17.319 48.896 1.00 7.50 1408 ARG B N 1
ATOM 1512 C CA . ARG B 1 99 ? 5.730 16.375 48.171 1.00 8.27 1408 ARG B CA 1
ATOM 1513 C C . ARG B 1 99 ? 4.924 15.757 47.051 1.00 7.53 1408 ARG B C 1
ATOM 1514 O O . ARG B 1 99 ? 3.791 15.299 47.252 1.00 8.02 1408 ARG B O 1
ATOM 1522 N N . GLU B 1 100 ? 5.525 15.675 45.873 1.00 8.60 1409 GLU B N 1
ATOM 1523 C CA . GLU B 1 100 ? 4.897 15.000 44.745 1.00 9.07 1409 GLU B CA 1
ATOM 1524 C C . GLU B 1 100 ? 4.886 13.496 44.960 1.00 8.63 1409 GLU B C 1
ATOM 1525 O O . GLU B 1 100 ? 5.814 12.919 45.518 1.00 9.58 1409 GLU B O 1
ATOM 1531 N N . VAL B 1 101 ? 3.821 12.880 44.486 1.00 8.93 1410 VAL B N 1
ATOM 1532 C CA . VAL B 1 101 ? 3.567 11.459 44.642 1.00 10.19 1410 VAL B CA 1
ATOM 1533 C C . VAL B 1 101 ? 3.314 10.819 43.306 1.00 12.10 1410 VAL B C 1
ATOM 1534 O O . VAL B 1 101 ? 2.535 11.336 42.524 1.00 14.69 1410 VAL B O 1
ATOM 1538 N N . SER B 1 102 ? 3.991 9.714 43.047 1.0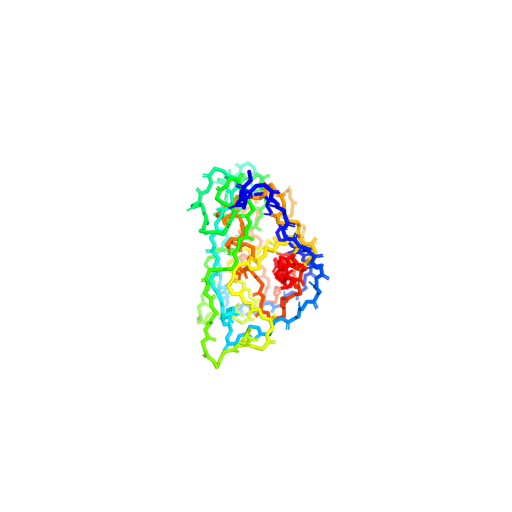0 16.85 1411 SER B N 1
ATOM 1539 C CA . SER B 1 102 ? 3.653 8.873 41.908 1.00 21.25 1411 SER B CA 1
ATOM 1540 C C . SER B 1 102 ? 2.657 7.791 42.358 1.00 24.84 1411 SER B C 1
ATOM 1541 O O . SER B 1 102 ? 2.406 6.821 41.652 1.00 35.96 1411 SER B O 1
#

Foldseek 3Di:
DQDPPDDFDKDKDKDKFWPPVHRQWDKWFADVTDAADRRRVARFIWTQGGHPPHRCNVPDDGGKTWQAKPRHGRHNGGPVRVVVVSVVDGTMIITITMDGDHD/DDDFDKDKDKFKFFPPVHRQWDKAFADVGDADDADRPARFIFTADGHCPGRCNVPDDGGKTWQDKPHHGRHRGGPVVVVVPSNPDDRIIITIIMGGDD

Organism: Homo sapiens (NCBI:txid9606)

Nearest PDB structures (foldseek):
  2h3l-assembly2_B  TM=9.831E-01  e=4.344E-15  Homo sapiens
  6q0n-assembly2_B  TM=9.925E-01  e=7.507E-15  Homo sapiens
  1mfl-assembly1_A  TM=9.891E-01  e=1.902E-14  Homo sapiens
  6q0u-assembly2_B  TM=9.853E-01  e=6.695E-14  Homo sapiens
  6q0m-assembly1_A  TM=9.859E-01  e=1.095E-13  Homo sapiens

B-factor: mean 16.14, std 7.69, range [6.39, 45.61]

InterPro domains:
  IPR001478 PDZ domain [PF00595] (1328-1406)
  IPR001478 PDZ domain [PS50106] (1321-1410)
  IPR001478 PDZ domain [SM00228] (1330-1410)
  IPR001611 Leucine-rich repeat [PF13855] (47-104)
  IPR001611 Leucine-rich repeat [PF13855] (346-402)
  IPR001611 Leucine-rich repeat [PS51450] (47-68)
  IPR001611 Leucine-rich repeat [PS51450] (93-114)
  IPR001611 Leucine-rich repeat [PS51450] (369-391)
  IPR003591 Leucine-rich repeat, typical subtype [SM00369] (48-68)
  IPR003591 Leucine-rich repeat, typical subtype [SM00369] (91-114)
  IPR003591 Leucine-rich repeat, typical subtype [SM00369] (137-159)
  IPR003591 Leucine-rich repeat, typical subtype [SM00369] (160-182)
  IPR003591 Leucine-rich repeat, typical subtype [SM00369] (183-205)
  IPR003591 Leucine-rich repeat, typical subtype [SM00369] (206-228)
  IPR003591 Leucine-rich repeat, typical subtype [SM00369] (229-252)
  IPR003591 Leucine-rich repeat, typical subtype [SM00369] (253-274)
  IPR003591 Leucine-rich repeat, typical subtype [SM00369] (275-298)
  IPR003591 Leucine-rich repeat, typical subtype [SM00369] (321-344)
  IPR003591 Leucine-rich repeat, typical subtype [SM00369] (345-366)
  IPR003591 Leucine-rich repeat, typical subtype [SM00369] (367-389)

CATH classification: 2.30.42.10

Solvent-accessible surface area: 11921 Å² total; per-residue (Å²): 112,50,67,188,82,98,150,38,60,112,98,114,38,156,16,121,0,99,28,96,107,127,32,12,16,51,25,18,1,4,61,87,38,185,31,16,102,64,56,87,139,26,71,10,0,0,0,47,120,26,75,82,177,19,33,0,47,193,55,5,93,81,19,2,37,1,33,63,0,53,64,82,72,2,111,118,16,94,30,41,66,0,64,67,10,3,169,43,13,125,90,36,0,37,0,32,0,23,42,50,67,84,159,116,64,132,49,66,101,91,118,51,142,7,118,0,92,15,90,93,116,26,9,17,53,23,33,4,2,54,83,39,244,32,24,92,78,73,122,144,33,76,4,0,6,0,24,131,17,56,95,131,10,36,0,44,195,72,10,81,79,23,1,39,0,34,66,0,51,68,105,57,0,76,119,20,109,63,47,82,0,41,58,22,2,142,102,22,154,75,67,0,65,0,47,0,28,46,80,64,74

Secondary structure (DSSP, 8-state):
--STT---EEEEEEEEEE-SSS-SEEEEETTTT---SSSTT--SEEEEEE-TTSTTTTT--TTPEEEEETTEE-SS--HHHHHHHHHH--SEEEEEEEEEE--/----EEEEEEEEEE-SSS--EEEEE-TTS---SS-TT--SEEEEEE-TTSTTTTT--TTPEEEEETTEE-SS--HHHHHHHHHHS-SEEEEEEEEEE-